Protein AF-A0A2U0S1Q1-F1 (afdb_monomer_lite)

Structure (mmCIF, N/CA/C/O backbone):
data_AF-A0A2U0S1Q1-F1
#
_entry.id   AF-A0A2U0S1Q1-F1
#
loop_
_atom_site.group_PDB
_atom_site.id
_atom_site.type_symbol
_atom_site.label_atom_id
_atom_site.label_alt_id
_atom_site.label_comp_id
_atom_site.label_asym_id
_atom_site.label_entity_id
_atom_site.label_seq_id
_atom_site.pdbx_PDB_ins_code
_atom_site.Cartn_x
_atom_site.Cartn_y
_atom_site.Cartn_z
_atom_site.occupancy
_atom_site.B_iso_or_equiv
_atom_site.auth_seq_id
_atom_site.auth_comp_id
_atom_site.auth_asym_id
_atom_site.auth_atom_id
_atom_site.pdbx_PDB_model_num
ATOM 1 N N . MET A 1 1 ? -16.783 12.353 2.857 1.00 55.25 1 MET A N 1
ATOM 2 C CA . MET A 1 1 ? -15.951 12.880 1.741 1.00 55.25 1 MET A CA 1
ATOM 3 C C . MET A 1 1 ? -15.098 14.003 2.309 1.00 55.25 1 MET A C 1
ATOM 5 O O . MET A 1 1 ? -15.619 14.712 3.165 1.00 55.25 1 MET A O 1
ATOM 9 N N . VAL A 1 2 ? -13.823 14.130 1.930 1.00 56.56 2 VAL A N 1
ATOM 10 C CA . VAL A 1 2 ? -13.028 15.305 2.330 1.00 56.56 2 VAL A CA 1
ATOM 11 C C . VAL A 1 2 ? -13.500 16.508 1.516 1.00 56.56 2 VAL A C 1
ATOM 13 O O . VAL A 1 2 ? -13.529 16.441 0.291 1.00 56.56 2 VAL A O 1
ATOM 16 N N . ASP A 1 3 ? -13.897 17.584 2.193 1.00 60.97 3 ASP A N 1
ATOM 17 C CA . ASP A 1 3 ? -14.093 18.891 1.563 1.00 60.97 3 ASP A CA 1
ATOM 18 C C . ASP A 1 3 ? -12.855 19.749 1.830 1.00 60.97 3 ASP A C 1
ATOM 20 O O . ASP A 1 3 ? -12.586 20.135 2.971 1.00 60.97 3 ASP A O 1
ATOM 24 N N . TRP A 1 4 ? -12.091 20.020 0.775 1.00 57.75 4 TRP A N 1
ATOM 25 C CA . TRP A 1 4 ? -10.889 20.851 0.843 1.00 57.75 4 TRP A CA 1
ATOM 26 C C . TRP A 1 4 ? -11.191 22.351 0.849 1.00 57.75 4 TRP A C 1
ATOM 28 O O . TRP A 1 4 ? -10.290 23.152 1.099 1.00 57.75 4 TRP A O 1
ATOM 38 N N . GLY A 1 5 ? -12.438 22.753 0.580 1.00 63.62 5 GLY A N 1
ATOM 39 C CA . GLY A 1 5 ? -12.776 24.142 0.301 1.00 63.62 5 GLY A CA 1
ATOM 40 C C . GLY A 1 5 ? -12.089 24.666 -0.974 1.00 63.62 5 GLY A C 1
ATOM 41 O O . GLY A 1 5 ? -11.584 23.895 -1.793 1.00 63.62 5 GLY A O 1
ATOM 42 N N . PRO A 1 6 ? -12.081 25.990 -1.207 1.00 65.62 6 PRO A N 1
ATOM 43 C CA . PRO A 1 6 ? -11.282 26.579 -2.281 1.00 65.62 6 PRO A CA 1
ATOM 44 C C . PRO A 1 6 ? -9.779 26.338 -2.039 1.00 65.62 6 PRO A C 1
ATOM 46 O O . PRO A 1 6 ? -9.330 26.372 -0.902 1.00 65.62 6 PRO A O 1
ATOM 49 N N . ALA A 1 7 ? -8.984 26.153 -3.100 1.00 56.66 7 ALA A N 1
ATOM 50 C CA . ALA A 1 7 ? -7.541 25.888 -2.977 1.00 56.66 7 ALA A CA 1
ATOM 51 C C . ALA A 1 7 ? -6.723 27.110 -2.508 1.00 56.66 7 ALA A C 1
ATOM 53 O O . ALA A 1 7 ? -5.698 26.964 -1.847 1.00 56.66 7 ALA A O 1
ATOM 54 N N . GLN A 1 8 ? -7.175 28.328 -2.831 1.00 63.16 8 GLN A N 1
ATOM 55 C CA . GLN A 1 8 ? -6.421 29.562 -2.571 1.00 63.16 8 GLN A CA 1
ATOM 56 C C . GLN A 1 8 ? -6.067 29.777 -1.081 1.00 63.16 8 GLN A C 1
ATOM 58 O O . GLN A 1 8 ? -4.903 30.047 -0.795 1.00 63.16 8 GLN A O 1
ATOM 63 N N . PRO A 1 9 ? -6.991 29.599 -0.113 1.00 67.25 9 PRO A N 1
ATOM 64 C CA . PRO A 1 9 ? -6.674 29.737 1.309 1.00 67.25 9 PRO A CA 1
ATOM 65 C C . PRO A 1 9 ? -5.708 28.674 1.844 1.00 67.25 9 PRO A C 1
ATOM 67 O O . PRO A 1 9 ? -5.086 28.899 2.879 1.00 67.25 9 PRO A O 1
ATOM 70 N N . TYR A 1 10 ? -5.583 27.523 1.174 1.00 64.56 10 TYR A N 1
ATOM 71 C CA . TYR A 1 10 ? -4.727 26.432 1.634 1.00 64.56 10 TYR A CA 1
ATOM 72 C C . TYR A 1 10 ? -3.245 26.776 1.479 1.00 64.56 10 TYR A C 1
ATOM 74 O O . TYR A 1 10 ? -2.477 26.636 2.429 1.00 64.56 10 TYR A O 1
ATOM 82 N N . TYR A 1 11 ? -2.851 27.295 0.313 1.00 70.31 11 TYR A N 1
ATOM 83 C CA . TYR A 1 11 ? -1.470 27.715 0.070 1.00 70.31 11 TYR A CA 1
ATOM 84 C C . TYR A 1 11 ? -1.073 28.902 0.947 1.00 70.31 11 TYR A C 1
ATOM 86 O O . TYR A 1 11 ? -0.015 28.864 1.572 1.00 70.31 11 TYR A O 1
ATOM 94 N N . ASP A 1 12 ? -1.960 29.892 1.088 1.00 76.06 12 ASP A N 1
ATOM 95 C CA . ASP A 1 12 ? -1.730 31.036 1.975 1.00 76.06 12 ASP A CA 1
ATOM 96 C C . ASP A 1 12 ? -1.521 30.581 3.432 1.00 76.06 12 ASP A C 1
ATOM 98 O O . ASP A 1 12 ? -0.648 31.096 4.134 1.00 76.06 12 ASP A O 1
ATOM 102 N N . TRP A 1 13 ? -2.290 29.587 3.893 1.00 75.31 13 TRP A N 1
ATOM 103 C CA . TRP A 1 13 ? -2.139 29.004 5.226 1.00 75.31 13 TRP A CA 1
ATOM 104 C C . TRP A 1 13 ? -0.841 28.197 5.375 1.00 75.31 13 TRP A C 1
ATOM 106 O O . TRP A 1 13 ? -0.125 28.372 6.364 1.00 75.31 13 TRP A O 1
ATOM 116 N N . ILE A 1 14 ? -0.496 27.357 4.391 1.00 76.94 14 ILE A N 1
ATOM 117 C CA . ILE A 1 14 ? 0.766 26.603 4.380 1.00 76.94 14 ILE A CA 1
ATOM 118 C C . ILE A 1 14 ? 1.960 27.554 4.443 1.00 76.94 14 ILE A C 1
ATOM 120 O O . ILE A 1 14 ? 2.897 27.317 5.207 1.00 76.94 14 ILE A O 1
ATOM 124 N N . ASP A 1 15 ? 1.948 28.626 3.658 1.00 82.12 15 ASP A N 1
ATOM 125 C CA . ASP A 1 15 ? 3.063 29.565 3.601 1.00 82.12 15 ASP A CA 1
ATOM 126 C C . ASP A 1 15 ? 3.183 30.377 4.894 1.00 82.12 15 ASP A C 1
ATOM 128 O O . ASP A 1 15 ? 4.297 30.603 5.381 1.00 82.12 15 ASP A O 1
ATOM 132 N N . GLN A 1 16 ? 2.059 30.732 5.525 1.00 83.88 16 GLN A N 1
ATOM 133 C CA . GLN A 1 16 ? 2.057 31.298 6.878 1.00 83.88 16 GLN A CA 1
ATOM 134 C C . GLN A 1 16 ? 2.647 30.321 7.899 1.00 83.88 16 GLN A C 1
ATOM 136 O O . GLN A 1 16 ? 3.475 30.726 8.716 1.00 83.88 16 GLN A O 1
ATOM 141 N N . PHE A 1 17 ? 2.283 29.037 7.831 1.00 83.38 17 PHE A N 1
ATOM 142 C CA . PHE A 1 17 ? 2.843 28.011 8.707 1.00 83.38 17 PHE A CA 1
ATOM 143 C C . PHE A 1 17 ? 4.354 27.858 8.500 1.00 83.38 17 PHE A C 1
ATOM 145 O O . PHE A 1 17 ? 5.108 27.910 9.469 1.00 83.38 17 PHE A O 1
ATOM 152 N N . LYS A 1 18 ? 4.819 27.731 7.250 1.00 82.44 18 LYS A N 1
ATOM 153 C CA . LYS A 1 18 ? 6.252 27.658 6.906 1.00 82.44 18 LYS A CA 1
ATOM 154 C C . LYS A 1 18 ? 7.009 28.882 7.419 1.00 82.44 18 LYS A C 1
ATOM 156 O O . LYS A 1 18 ? 8.086 28.742 7.995 1.00 82.44 18 LYS A O 1
ATOM 161 N N . THR A 1 19 ? 6.430 30.071 7.256 1.00 88.75 19 THR A N 1
ATOM 162 C CA . THR A 1 19 ? 7.001 31.332 7.748 1.00 88.75 19 THR A CA 1
ATOM 163 C C . THR A 1 19 ? 7.122 31.328 9.271 1.00 88.75 19 THR A C 1
ATOM 165 O O . THR A 1 19 ? 8.187 31.632 9.806 1.00 88.75 19 THR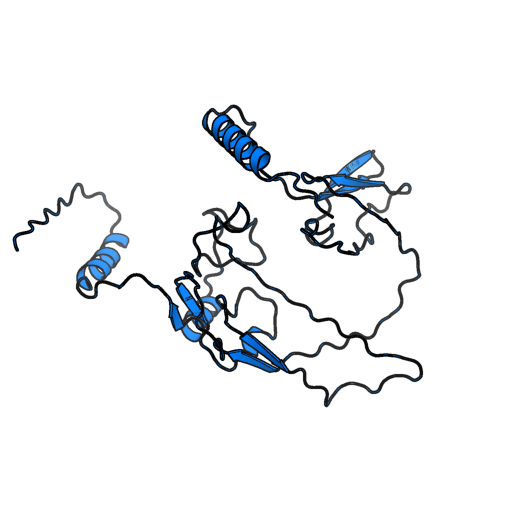 A O 1
ATOM 168 N N . ALA A 1 20 ? 6.063 30.937 9.981 1.00 86.56 20 ALA A N 1
ATOM 169 C CA . ALA A 1 20 ? 6.065 30.841 11.436 1.00 86.56 20 ALA A CA 1
ATOM 170 C C . ALA A 1 20 ? 7.064 29.784 11.940 1.00 86.56 20 ALA A C 1
ATOM 172 O O . ALA A 1 20 ? 7.781 30.024 12.913 1.00 86.56 20 ALA A O 1
ATOM 173 N N . ALA A 1 21 ? 7.160 28.640 11.257 1.00 83.44 21 ALA A N 1
ATOM 174 C CA . ALA A 1 21 ? 8.113 27.580 11.570 1.00 83.44 21 ALA A CA 1
ATOM 175 C C . ALA A 1 21 ? 9.562 28.061 11.401 1.00 83.44 21 ALA A C 1
ATOM 177 O O . ALA A 1 21 ? 10.376 27.876 12.304 1.00 83.44 21 ALA A O 1
ATOM 178 N N . ALA A 1 22 ? 9.869 28.765 10.305 1.00 85.88 22 ALA A N 1
ATOM 179 C CA . ALA A 1 22 ? 11.182 29.369 10.070 1.00 85.88 22 ALA A CA 1
ATOM 180 C C . ALA A 1 22 ? 11.554 30.432 11.123 1.00 85.88 22 ALA A C 1
ATOM 182 O O . ALA A 1 22 ? 12.732 30.666 11.385 1.00 85.88 22 ALA A O 1
ATOM 183 N N . GLN A 1 23 ? 10.556 31.059 11.750 1.00 92.12 23 GLN A N 1
ATOM 184 C CA . GLN A 1 23 ? 10.729 32.017 12.846 1.00 92.12 23 GLN A CA 1
ATOM 185 C C . GLN A 1 23 ? 10.790 31.355 14.235 1.00 92.12 23 GLN A C 1
ATOM 187 O O . GLN A 1 23 ? 10.923 32.059 15.235 1.00 92.12 23 GLN A O 1
ATOM 192 N N . GLY A 1 24 ? 10.676 30.025 14.327 1.00 88.31 24 GLY A N 1
ATOM 193 C CA . GLY A 1 24 ? 10.645 29.303 15.603 1.00 88.31 24 GLY A CA 1
ATOM 194 C C . GLY A 1 24 ? 9.373 29.548 16.424 1.00 88.31 24 GLY A C 1
ATOM 195 O O . GLY A 1 24 ? 9.368 29.314 17.630 1.00 88.31 24 GLY A O 1
ATOM 196 N N . LEU A 1 25 ? 8.301 30.034 15.791 1.00 88.88 25 LEU A N 1
ATOM 197 C CA . LEU A 1 25 ? 7.015 30.317 16.443 1.00 88.88 25 LEU A CA 1
ATOM 198 C C . LEU A 1 25 ? 6.117 29.080 16.552 1.00 88.88 25 LEU A C 1
ATOM 200 O O . LEU A 1 25 ? 5.081 29.118 17.212 1.00 88.88 25 LEU A O 1
ATOM 204 N N . VAL A 1 26 ? 6.504 27.990 15.894 1.00 83.62 26 VAL A N 1
ATOM 205 C CA . VAL A 1 26 ? 5.765 26.731 15.886 1.00 83.62 26 VAL A CA 1
ATOM 206 C C . VAL A 1 26 ? 6.362 25.795 16.945 1.00 83.62 26 VAL A C 1
ATOM 208 O O . VAL A 1 26 ? 7.575 25.567 16.923 1.00 83.62 26 VAL A O 1
ATOM 211 N N . PRO A 1 27 ? 5.554 25.245 17.875 1.00 84.19 27 PRO A N 1
ATOM 212 C CA . PRO A 1 27 ? 6.030 24.279 18.859 1.00 84.19 27 PRO A CA 1
ATOM 213 C C . PRO A 1 27 ? 6.735 23.091 18.205 1.00 84.19 27 PRO A C 1
ATOM 215 O O . PRO A 1 27 ? 6.329 22.614 17.141 1.00 84.19 27 PRO A O 1
ATOM 218 N N . ASN A 1 28 ? 7.770 22.582 18.870 1.00 76.19 28 ASN A N 1
ATOM 219 C CA . ASN A 1 28 ? 8.533 21.450 18.363 1.00 76.19 28 ASN A CA 1
ATOM 220 C C . ASN A 1 28 ? 7.631 20.212 18.189 1.00 76.19 28 ASN A C 1
ATOM 222 O O . ASN A 1 28 ? 6.846 19.890 19.081 1.00 76.19 28 ASN A O 1
ATOM 226 N N . GLY A 1 29 ? 7.737 19.542 17.040 1.00 72.38 29 GLY A N 1
ATOM 227 C CA . GLY A 1 29 ? 6.906 18.386 16.679 1.00 72.38 29 GLY A CA 1
ATOM 228 C C . GLY A 1 29 ? 5.544 18.713 16.052 1.00 72.38 29 GLY A C 1
ATOM 229 O O . GLY A 1 29 ? 4.793 17.790 15.747 1.00 72.38 29 GLY A O 1
ATOM 230 N N . THR A 1 30 ? 5.209 19.990 15.826 1.00 77.31 30 THR A N 1
ATOM 231 C CA . THR A 1 30 ? 3.979 20.349 15.098 1.00 77.31 30 THR A CA 1
ATOM 232 C C . THR A 1 30 ? 4.079 19.901 13.642 1.00 77.31 30 THR A C 1
ATOM 234 O O . THR A 1 30 ? 5.030 20.244 12.940 1.00 77.31 30 THR A O 1
ATOM 237 N N . GLN A 1 31 ? 3.073 19.167 13.176 1.00 71.94 31 GLN A N 1
ATOM 238 C CA . GLN A 1 31 ? 2.986 18.693 11.798 1.00 71.94 31 GLN A CA 1
ATOM 239 C C . GLN A 1 31 ? 2.072 19.617 10.991 1.00 71.94 31 GLN A C 1
ATOM 241 O O . GLN A 1 31 ? 1.019 20.025 11.477 1.00 71.94 31 GLN A O 1
ATOM 246 N N . LEU A 1 32 ? 2.471 19.937 9.756 1.00 70.31 32 LEU A N 1
ATOM 247 C CA . LEU A 1 32 ? 1.679 20.774 8.846 1.00 70.31 32 LEU A CA 1
ATOM 248 C C . LEU A 1 32 ? 0.347 20.102 8.469 1.00 70.31 32 LEU A C 1
ATOM 250 O O . LEU A 1 32 ? -0.650 20.778 8.251 1.00 70.31 32 LEU A O 1
ATOM 254 N N . ASN A 1 33 ? 0.337 18.773 8.399 1.00 72.00 33 ASN A N 1
ATOM 255 C CA . ASN A 1 33 ? -0.840 17.971 8.098 1.00 72.00 33 ASN A CA 1
ATOM 256 C C . ASN A 1 33 ? -0.753 16.656 8.890 1.00 72.00 33 ASN A C 1
ATOM 258 O O . ASN A 1 33 ? -0.239 15.666 8.365 1.00 72.00 33 ASN A O 1
ATOM 262 N N . PRO A 1 34 ? -1.121 16.657 10.187 1.00 77.81 34 PRO A N 1
ATOM 263 C CA . PRO A 1 34 ? -1.014 15.458 10.998 1.00 77.81 34 PRO A CA 1
ATOM 264 C C . PRO A 1 34 ? -1.961 14.376 10.464 1.00 77.81 34 PRO A C 1
ATOM 266 O O . PRO A 1 34 ? -3.126 14.676 10.182 1.00 77.81 34 PRO A O 1
ATOM 269 N N . PRO A 1 35 ? -1.501 13.118 10.343 1.00 77.25 35 PRO A N 1
ATOM 270 C CA . PRO A 1 35 ? -2.332 12.047 9.823 1.00 77.25 35 PRO A CA 1
ATOM 271 C C . PRO A 1 35 ? -3.531 11.823 10.743 1.00 77.25 35 PRO A C 1
ATOM 273 O O . PRO A 1 35 ? -3.416 11.893 11.971 1.00 77.25 35 PRO A O 1
ATOM 276 N N . ALA A 1 36 ? -4.682 11.519 10.143 1.00 85.06 36 ALA A N 1
ATOM 277 C CA . ALA A 1 36 ? -5.868 11.127 10.888 1.00 85.06 36 ALA A CA 1
ATOM 278 C C . ALA A 1 36 ? -5.577 9.917 11.779 1.00 85.06 36 ALA A C 1
ATOM 280 O O . ALA A 1 36 ? -4.744 9.060 11.458 1.00 85.06 36 ALA A O 1
ATOM 281 N N . TYR A 1 37 ? -6.284 9.844 12.902 1.00 90.25 37 TYR A N 1
ATOM 282 C CA . TYR A 1 37 ? -6.053 8.776 13.839 1.00 90.25 37 TYR A CA 1
ATOM 283 C C . TYR A 1 37 ? -7.209 8.351 14.719 1.00 90.25 37 TYR A C 1
ATOM 285 O O . TYR A 1 37 ? -8.118 9.123 15.012 1.00 90.25 37 TYR A O 1
ATOM 293 N N . MET A 1 38 ? -7.104 7.107 15.189 1.00 95.19 38 MET A N 1
ATOM 294 C CA . MET A 1 38 ? -8.038 6.490 16.111 1.00 95.19 38 MET A CA 1
ATOM 295 C C . MET A 1 38 ? -7.402 6.213 17.476 1.00 95.19 38 MET A C 1
ATOM 297 O O . MET A 1 38 ? -6.234 5.826 17.591 1.00 95.19 38 MET A O 1
ATOM 301 N N . GLU A 1 39 ? -8.211 6.379 18.513 1.00 97.50 39 GLU A N 1
ATOM 302 C CA . GLU A 1 39 ? -7.908 6.002 19.889 1.00 97.50 39 GLU A CA 1
ATOM 303 C C . GLU A 1 39 ? -9.085 5.251 20.506 1.00 97.50 39 GLU A C 1
ATOM 305 O O . GLU A 1 39 ? -10.244 5.482 20.147 1.00 97.50 39 GLU A O 1
ATOM 310 N N . VAL A 1 40 ? -8.779 4.399 21.479 1.00 97.69 40 VAL A N 1
ATOM 311 C CA . VAL A 1 40 ? -9.756 3.736 22.349 1.00 97.69 40 VAL A CA 1
ATOM 312 C C . VAL A 1 40 ? -9.566 4.201 23.788 1.00 97.69 40 VAL A C 1
ATOM 314 O O . VAL A 1 40 ? -8.462 4.583 24.170 1.00 97.69 40 VAL A O 1
ATOM 317 N N . MET A 1 41 ? -10.629 4.205 24.588 1.00 98.00 41 MET A N 1
ATOM 318 C CA . MET A 1 41 ? -10.536 4.563 26.008 1.00 98.00 41 MET A CA 1
ATOM 319 C C . MET A 1 41 ? -10.320 3.319 26.879 1.00 98.00 41 MET A C 1
ATOM 321 O O . MET A 1 41 ? -11.016 2.321 26.693 1.00 98.00 41 MET A O 1
ATOM 325 N N . ASP A 1 42 ? -9.383 3.389 27.827 1.00 96.69 42 ASP A N 1
ATOM 326 C CA . ASP A 1 42 ? -9.204 2.372 28.872 1.00 96.69 42 ASP A CA 1
ATOM 327 C C . ASP A 1 42 ? -10.192 2.545 30.043 1.00 96.69 42 ASP A C 1
ATOM 329 O O . ASP A 1 42 ? -10.942 3.522 30.120 1.00 96.69 42 ASP A O 1
ATOM 333 N N . ALA A 1 43 ? -10.200 1.599 30.988 1.00 96.38 43 ALA A N 1
ATOM 334 C CA . ALA A 1 43 ? -11.105 1.636 32.138 1.00 96.38 43 ALA A CA 1
ATOM 335 C C . ALA A 1 43 ? -10.811 2.785 33.128 1.00 96.38 43 ALA A C 1
ATOM 337 O O . ALA A 1 43 ? -11.651 3.106 33.970 1.00 96.38 43 ALA A O 1
ATOM 338 N N . GLN A 1 44 ? -9.638 3.420 33.038 1.00 96.12 44 GLN A N 1
ATOM 339 C CA . GLN A 1 44 ? -9.245 4.572 33.854 1.00 96.12 44 GLN A CA 1
ATOM 340 C C . GLN A 1 44 ? -9.566 5.913 33.170 1.00 96.12 44 GLN A C 1
ATOM 342 O O . GLN A 1 44 ? -9.387 6.970 33.778 1.00 96.12 44 GLN A O 1
ATOM 347 N N . GLY A 1 45 ? -10.083 5.883 31.939 1.00 96.00 45 GLY A N 1
ATOM 348 C CA . GLY A 1 45 ? -10.447 7.062 31.163 1.00 96.00 45 GLY A CA 1
ATOM 349 C C . GLY A 1 45 ? -9.304 7.656 30.337 1.00 96.00 45 GLY A C 1
ATOM 350 O O . GLY A 1 45 ? -9.469 8.751 29.790 1.00 96.00 45 GLY A O 1
ATOM 351 N N . ASN A 1 46 ? -8.160 6.975 30.225 1.00 97.25 46 ASN A N 1
ATOM 352 C CA . ASN A 1 46 ? -7.076 7.410 29.350 1.00 97.25 46 ASN A CA 1
ATOM 353 C C . ASN A 1 46 ? -7.347 6.972 27.911 1.00 97.25 46 ASN A C 1
ATOM 355 O O . ASN A 1 46 ? -7.923 5.916 27.648 1.00 97.25 46 ASN A O 1
ATOM 359 N N . TRP A 1 47 ? -6.896 7.789 26.964 1.00 98.06 47 TRP A N 1
ATOM 360 C CA . TRP A 1 47 ? -6.970 7.472 25.544 1.00 98.06 47 TRP A CA 1
ATOM 361 C C . TRP A 1 47 ? -5.700 6.755 25.099 1.00 98.06 47 TRP A C 1
ATOM 363 O O . TRP A 1 47 ? -4.596 7.272 25.265 1.00 98.06 47 TRP A O 1
ATOM 373 N N . ILE A 1 48 ? -5.873 5.569 24.524 1.00 97.06 48 ILE A N 1
ATOM 374 C CA . ILE A 1 48 ? -4.806 4.727 23.997 1.00 97.06 48 ILE A CA 1
ATOM 375 C C . ILE A 1 48 ? -4.820 4.825 22.478 1.00 97.06 48 ILE A C 1
ATOM 377 O O . ILE A 1 48 ? -5.844 4.605 21.826 1.00 97.06 48 ILE A O 1
ATOM 381 N N . ARG A 1 49 ? -3.656 5.138 21.911 1.00 95.50 49 ARG A N 1
ATOM 382 C CA . ARG A 1 49 ? -3.447 5.213 20.467 1.00 95.50 49 ARG A CA 1
ATOM 383 C C . ARG A 1 49 ? -3.611 3.835 19.834 1.00 95.50 49 ARG A C 1
ATOM 385 O O . ARG A 1 49 ? -2.930 2.894 20.230 1.00 95.50 49 ARG A O 1
ATOM 392 N N . VAL A 1 50 ? -4.474 3.731 18.826 1.00 96.06 50 VAL A N 1
ATOM 393 C CA . VAL A 1 50 ? -4.590 2.499 18.039 1.00 96.06 50 VAL A CA 1
ATOM 394 C C . VAL A 1 50 ? -3.411 2.416 17.060 1.00 96.06 50 VAL A C 1
ATOM 396 O O . VAL A 1 50 ? -3.097 3.437 16.433 1.00 96.06 50 VAL A O 1
ATOM 399 N N . PRO A 1 51 ? -2.756 1.244 16.920 1.00 90.50 51 PRO A N 1
ATOM 400 C CA . PRO A 1 51 ? -1.691 1.029 15.940 1.00 90.50 51 PRO A CA 1
ATOM 401 C C . PRO A 1 51 ? -2.114 1.391 14.511 1.00 90.50 51 PRO A C 1
ATOM 403 O O . PRO A 1 51 ? -3.281 1.243 14.143 1.00 90.50 51 PRO A O 1
ATOM 406 N N . GLN A 1 52 ? -1.169 1.879 13.701 1.00 84.38 52 GLN A N 1
ATOM 407 C CA . GLN A 1 52 ? -1.456 2.405 12.361 1.00 84.38 52 GLN A CA 1
ATOM 408 C C . GLN A 1 52 ? -2.079 1.363 11.421 1.00 84.38 52 GLN A C 1
ATOM 410 O O . GLN A 1 52 ? -2.982 1.691 10.656 1.00 84.38 52 GLN A O 1
ATOM 415 N N . ASP A 1 53 ? -1.646 0.113 11.528 1.00 84.12 53 ASP A N 1
ATOM 416 C CA . ASP A 1 53 ? -2.132 -1.058 10.791 1.00 84.12 53 ASP A CA 1
ATOM 417 C C . ASP A 1 53 ? -3.505 -1.568 11.275 1.00 84.12 53 ASP A C 1
ATOM 419 O O . ASP A 1 53 ? -4.105 -2.452 10.665 1.00 84.12 53 ASP A O 1
ATOM 423 N N . ARG A 1 54 ? -4.023 -1.011 12.375 1.00 91.62 54 ARG A N 1
ATOM 424 C CA . ARG A 1 54 ? -5.257 -1.443 13.048 1.00 91.62 54 ARG A CA 1
ATOM 425 C C . ARG A 1 54 ? -6.331 -0.357 13.136 1.00 91.62 54 ARG A C 1
ATOM 427 O O . ARG A 1 54 ? -7.373 -0.593 13.747 1.00 91.62 54 ARG A O 1
ATOM 434 N N . GLN A 1 55 ? -6.092 0.824 12.567 1.00 91.25 55 GLN A N 1
ATOM 435 C CA . GLN A 1 55 ? -6.992 1.980 12.652 1.00 91.25 55 GLN A CA 1
ATOM 436 C C . GLN A 1 55 ? -7.657 2.332 11.311 1.00 91.25 55 GLN A C 1
ATOM 438 O O . GLN A 1 55 ? -7.502 1.641 10.307 1.00 91.25 55 GLN A O 1
ATOM 443 N N . MET A 1 56 ? -8.436 3.418 11.309 1.00 87.88 56 MET A N 1
ATOM 444 C CA . MET A 1 56 ? -9.049 3.966 10.098 1.00 87.88 56 MET A CA 1
ATOM 445 C C . MET A 1 56 ? -7.998 4.416 9.065 1.00 87.88 56 MET A C 1
ATOM 447 O O . MET A 1 56 ? -6.928 4.895 9.454 1.00 87.88 56 MET A O 1
ATOM 451 N N . PRO A 1 57 ? -8.307 4.317 7.760 1.00 84.06 57 PRO A N 1
ATOM 452 C CA . PRO A 1 57 ? -7.424 4.806 6.711 1.00 84.06 57 PRO A CA 1
ATOM 453 C C . PRO A 1 57 ? -7.408 6.340 6.665 1.00 84.06 57 PRO A C 1
ATOM 455 O O . PRO A 1 57 ? -8.245 7.016 7.274 1.00 84.06 57 PRO A O 1
ATOM 458 N N . ILE A 1 58 ? -6.490 6.890 5.866 1.00 79.38 58 ILE A N 1
ATOM 459 C CA . ILE A 1 58 ? -6.563 8.295 5.459 1.00 79.38 58 ILE A CA 1
ATOM 460 C C . ILE A 1 58 ? -7.908 8.512 4.740 1.00 79.38 58 ILE A C 1
ATOM 462 O O . ILE A 1 58 ? -8.258 7.725 3.853 1.00 79.38 58 ILE A O 1
ATOM 466 N N . PRO A 1 59 ? -8.691 9.536 5.121 1.00 78.62 59 PRO A N 1
ATOM 467 C CA . PRO A 1 59 ? -9.960 9.835 4.473 1.00 78.62 59 PRO A CA 1
ATOM 468 C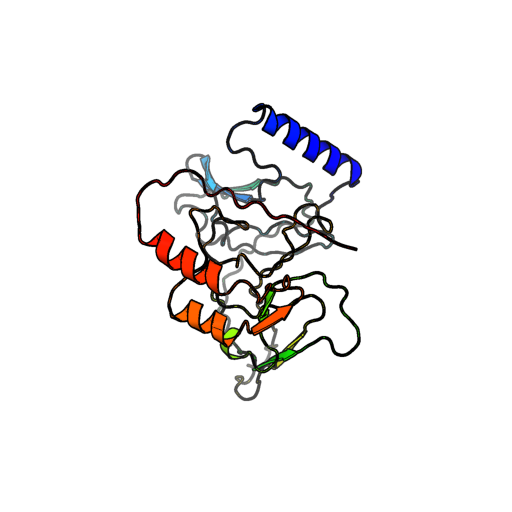 C . PRO A 1 59 ? -9.810 10.025 2.959 1.00 78.62 59 PRO A C 1
ATOM 470 O O . PRO A 1 59 ? -8.894 10.693 2.492 1.00 78.62 59 PRO A O 1
ATOM 473 N N . GLY A 1 60 ? -10.731 9.436 2.194 1.00 71.12 60 GLY A N 1
ATOM 474 C CA . GLY A 1 60 ? -10.699 9.500 0.735 1.00 71.12 60 GLY A CA 1
ATOM 475 C C . GLY A 1 60 ? -10.968 10.905 0.195 1.00 71.12 60 GLY A C 1
ATOM 476 O O . GLY A 1 60 ? -11.941 11.558 0.591 1.00 71.12 60 GLY A O 1
ATOM 477 N N . ASP A 1 61 ? -10.133 11.313 -0.757 1.00 67.31 61 ASP A N 1
ATOM 478 C CA . ASP A 1 61 ? -10.306 12.521 -1.551 1.00 67.31 61 ASP A CA 1
ATOM 479 C C . ASP A 1 61 ? -11.314 12.263 -2.700 1.00 67.31 61 ASP A C 1
ATOM 481 O O . ASP A 1 61 ? -11.289 11.202 -3.331 1.00 67.31 61 ASP A O 1
ATOM 485 N N . TYR A 1 62 ? -12.248 13.182 -2.951 1.00 64.88 62 TYR A N 1
ATOM 486 C CA . TYR A 1 62 ? -13.289 13.166 -4.009 1.00 64.88 62 TYR A CA 1
ATOM 487 C C . TYR A 1 62 ? -14.415 12.123 -3.972 1.00 64.88 62 TYR A C 1
ATOM 489 O O . TYR A 1 62 ? -15.531 12.438 -4.385 1.00 64.88 62 TYR A O 1
ATOM 497 N N . VAL A 1 63 ? -14.177 10.887 -3.530 1.00 75.19 63 VAL A N 1
ATOM 498 C CA . VAL A 1 63 ? -15.183 9.808 -3.616 1.00 75.19 63 VAL A CA 1
ATOM 499 C C . VAL A 1 63 ? -15.518 9.280 -2.223 1.00 75.19 63 VAL A C 1
ATOM 501 O O . VAL A 1 63 ? -14.596 8.985 -1.461 1.00 75.19 63 VAL A O 1
ATOM 504 N N . PRO A 1 64 ? -16.808 9.107 -1.860 1.00 81.00 64 PRO A N 1
ATOM 505 C CA . PRO A 1 64 ? -17.167 8.433 -0.619 1.00 81.00 64 PRO A CA 1
ATOM 506 C C . PRO A 1 64 ? -16.556 7.028 -0.594 1.00 81.00 64 PRO A C 1
ATOM 508 O O . PRO A 1 64 ? -16.729 6.245 -1.530 1.00 81.00 64 PRO A O 1
ATOM 511 N N . ARG A 1 65 ? -15.816 6.712 0.471 1.00 84.31 65 ARG A N 1
ATOM 512 C CA . ARG A 1 65 ? -15.219 5.392 0.681 1.00 84.31 65 ARG A CA 1
ATOM 513 C C . ARG A 1 65 ? -15.839 4.756 1.911 1.00 84.31 65 ARG A C 1
ATOM 515 O O . ARG A 1 65 ? -15.824 5.345 2.989 1.00 84.31 65 ARG A O 1
ATOM 522 N N . THR A 1 66 ? -16.348 3.543 1.745 1.00 87.69 66 THR A N 1
ATOM 523 C CA . THR A 1 66 ? -16.660 2.665 2.870 1.00 87.69 66 THR A CA 1
ATOM 524 C C . THR A 1 66 ? -15.375 1.978 3.305 1.00 87.69 66 THR A C 1
ATOM 526 O O . THR A 1 66 ? -14.620 1.486 2.469 1.00 87.69 66 THR A O 1
ATOM 529 N N . PHE A 1 67 ? -15.135 1.939 4.609 1.00 88.94 67 PHE A N 1
ATOM 530 C CA . PHE A 1 67 ? -14.044 1.183 5.204 1.00 88.94 67 PHE A CA 1
ATOM 531 C C . PHE A 1 67 ? -14.559 0.439 6.435 1.00 88.94 67 PHE A C 1
ATOM 533 O O . PHE A 1 67 ? -15.557 0.831 7.041 1.00 88.94 67 PHE A O 1
ATOM 540 N N . SER A 1 68 ? -13.868 -0.635 6.799 1.00 91.38 68 SER A N 1
ATOM 541 C CA . SER A 1 68 ? -14.136 -1.422 7.999 1.00 91.38 68 SER A CA 1
ATOM 542 C C . SER A 1 68 ? -12.883 -1.467 8.857 1.00 91.38 68 SER A C 1
ATOM 544 O O . SER A 1 68 ? -11.792 -1.695 8.337 1.00 91.38 68 SER A O 1
ATOM 546 N N . VAL A 1 69 ? -13.041 -1.294 10.166 1.00 92.81 69 VAL A N 1
ATOM 547 C CA . VAL A 1 69 ? -11.954 -1.444 11.137 1.00 92.81 69 VAL A CA 1
ATOM 548 C C . VAL A 1 69 ? -12.327 -2.563 12.095 1.00 92.81 69 VAL A C 1
ATOM 550 O O . VAL A 1 69 ? -13.397 -2.529 12.702 1.00 92.81 69 VAL A O 1
ATOM 553 N N . SER A 1 70 ? -11.454 -3.561 12.233 1.00 92.75 70 SER A N 1
ATOM 554 C CA . SER A 1 70 ? -11.658 -4.629 13.212 1.00 92.75 70 SER A CA 1
ATOM 555 C C . SER A 1 70 ? -11.362 -4.111 14.617 1.00 92.75 70 SER A C 1
ATOM 557 O O . SER A 1 70 ? -10.203 -3.881 14.976 1.00 92.75 70 SER A O 1
ATOM 559 N N . LEU A 1 71 ? -12.423 -3.955 15.414 1.00 92.81 71 LEU A N 1
ATOM 560 C CA . LEU A 1 71 ? -12.343 -3.524 16.813 1.00 92.81 71 LEU A CA 1
ATOM 561 C C . LEU A 1 71 ? -11.911 -4.646 17.771 1.00 92.81 71 LEU A C 1
ATOM 563 O O . LEU A 1 71 ? -11.616 -4.384 18.938 1.00 92.81 71 LEU A O 1
ATOM 567 N N . ASN A 1 72 ? -11.845 -5.890 17.286 1.00 91.69 72 ASN A N 1
ATOM 568 C CA . ASN A 1 72 ? -11.477 -7.052 18.088 1.00 91.69 72 ASN A CA 1
ATOM 569 C C . ASN A 1 72 ? -10.066 -6.895 18.666 1.00 91.69 72 ASN A C 1
ATOM 571 O O . ASN A 1 72 ? -9.096 -6.677 17.935 1.00 91.69 72 ASN A O 1
ATOM 575 N N . GLY A 1 73 ? -9.953 -7.013 19.989 1.00 93.25 73 GLY A N 1
ATOM 576 C CA . GLY A 1 73 ? -8.680 -6.894 20.704 1.00 93.25 73 GLY A CA 1
ATOM 577 C C . GLY A 1 73 ? -8.071 -5.488 20.712 1.00 93.25 73 GLY A C 1
ATOM 578 O O . GLY A 1 73 ? -6.900 -5.361 21.050 1.00 93.25 73 GLY A O 1
ATOM 579 N N . LEU A 1 74 ? -8.814 -4.440 20.324 1.00 95.44 74 LEU A N 1
ATOM 580 C CA . LEU A 1 74 ? -8.328 -3.059 20.458 1.00 95.44 74 LEU A CA 1
ATOM 581 C C . LEU A 1 74 ? -8.488 -2.517 21.878 1.00 95.44 74 LEU A C 1
ATOM 583 O O . LEU A 1 74 ? -7.669 -1.721 22.322 1.00 95.44 74 LEU A O 1
ATOM 587 N N . PHE A 1 75 ? -9.544 -2.929 22.577 1.00 96.25 75 PHE A N 1
ATOM 588 C CA . PHE A 1 75 ? -9.834 -2.474 23.932 1.00 96.25 75 PHE A CA 1
ATOM 589 C C . PHE A 1 75 ? -9.160 -3.378 24.973 1.00 96.25 75 PHE A C 1
ATOM 591 O O . PHE A 1 75 ? -9.159 -4.598 24.785 1.00 96.25 75 PHE A O 1
ATOM 598 N N . PRO A 1 76 ? -8.638 -2.814 26.078 1.00 95.69 76 PRO A N 1
ATOM 599 C CA . PRO A 1 76 ? -8.228 -3.597 27.241 1.00 95.69 76 PRO A CA 1
ATOM 600 C C . PRO A 1 76 ? -9.359 -4.494 27.774 1.00 95.69 76 PRO A C 1
ATOM 602 O O . PRO A 1 76 ? -10.536 -4.143 27.686 1.00 95.69 76 PRO A O 1
ATOM 605 N N . GLU A 1 77 ? -9.000 -5.651 28.339 1.00 94.88 77 GLU A N 1
ATOM 606 C CA . GLU A 1 77 ? -9.956 -6.689 28.768 1.00 94.88 77 GLU A CA 1
ATOM 607 C C . GLU A 1 77 ? -10.916 -6.236 29.884 1.00 94.88 77 GLU A C 1
ATOM 609 O O . GLU A 1 77 ? -11.993 -6.810 30.041 1.00 94.88 77 GLU A O 1
ATOM 614 N N . ASP A 1 78 ? -10.548 -5.211 30.656 1.00 94.94 78 ASP A N 1
ATOM 615 C CA . ASP A 1 78 ? -11.335 -4.659 31.762 1.00 94.94 78 ASP A CA 1
ATOM 616 C C . ASP A 1 78 ? -12.320 -3.550 31.335 1.00 94.94 78 ASP A C 1
ATOM 618 O O . ASP A 1 78 ? -13.095 -3.053 32.159 1.00 94.94 78 ASP A O 1
ATOM 622 N N . VAL A 1 79 ? -12.344 -3.177 30.049 1.00 96.00 79 VAL A N 1
ATOM 623 C CA . VAL A 1 79 ? -13.264 -2.167 29.508 1.00 96.00 79 VAL A CA 1
ATOM 624 C C . VAL A 1 79 ? -14.668 -2.742 29.320 1.00 96.00 79 VAL A C 1
ATOM 626 O O . VAL A 1 79 ? -14.878 -3.715 28.599 1.00 96.00 79 VAL A O 1
ATOM 629 N N . THR A 1 80 ? -15.657 -2.077 29.922 1.00 93.56 80 THR A N 1
ATOM 630 C CA . THR A 1 80 ? -17.091 -2.411 29.788 1.00 93.56 80 THR A CA 1
ATOM 631 C C . THR A 1 80 ? -17.906 -1.336 29.062 1.00 93.56 80 THR A C 1
ATOM 633 O O . THR A 1 80 ? -19.007 -1.613 28.589 1.00 93.56 80 THR A O 1
ATOM 636 N N . GLU A 1 81 ? -17.364 -0.121 28.930 1.00 94.25 81 GLU A N 1
ATOM 637 C CA . GLU A 1 81 ? -17.935 0.973 28.141 1.00 94.25 81 GLU A CA 1
ATOM 638 C C . GLU A 1 81 ? -16.976 1.325 26.995 1.00 94.25 81 GLU A C 1
ATOM 640 O O . GLU A 1 81 ? -15.930 1.937 27.202 1.00 94.25 81 GLU A O 1
ATOM 645 N N . TYR A 1 82 ? -17.333 0.938 25.772 1.00 94.69 82 TYR A N 1
ATOM 646 C CA . TYR A 1 82 ? -16.478 1.124 24.601 1.00 94.69 82 TYR A CA 1
ATOM 647 C C . TYR A 1 82 ? -16.593 2.545 24.044 1.00 94.69 82 TYR A C 1
ATOM 649 O O . TYR A 1 82 ? -17.659 2.963 23.587 1.00 94.69 82 TYR A O 1
ATOM 657 N N . LYS A 1 83 ? -15.478 3.283 24.039 1.00 96.50 83 LYS A N 1
ATOM 658 C CA . LYS A 1 83 ? -15.377 4.617 23.429 1.00 96.50 83 LYS A CA 1
ATOM 659 C C . LYS A 1 83 ? -14.250 4.659 22.416 1.00 96.50 83 LYS A C 1
ATOM 661 O O . LYS A 1 83 ? -13.124 4.268 22.716 1.00 96.50 83 LYS A O 1
ATOM 666 N N . ILE A 1 84 ? -14.567 5.189 21.241 1.00 95.44 84 ILE A N 1
ATOM 667 C CA . ILE A 1 84 ? -13.610 5.464 20.173 1.00 95.44 84 ILE A CA 1
ATOM 668 C C . ILE A 1 84 ? -13.545 6.971 19.986 1.00 95.44 84 ILE A C 1
ATOM 670 O O . ILE A 1 84 ? -14.576 7.647 19.971 1.00 95.44 84 ILE A O 1
ATOM 674 N N . ARG A 1 85 ? -12.333 7.491 19.813 1.00 95.31 85 ARG A N 1
ATOM 675 C CA . ARG A 1 85 ? -12.104 8.859 19.360 1.00 95.31 85 ARG A CA 1
ATOM 676 C C . ARG A 1 85 ? -11.424 8.822 18.006 1.00 95.31 85 ARG A C 1
ATOM 678 O O . ARG A 1 85 ? -10.405 8.161 17.837 1.00 95.31 85 ARG A O 1
ATOM 685 N N . ILE A 1 86 ? -12.008 9.546 17.059 1.00 91.81 86 ILE A N 1
ATOM 686 C CA . ILE A 1 86 ? -11.426 9.807 15.748 1.00 91.81 86 ILE A CA 1
ATOM 687 C C . ILE A 1 86 ? -10.957 11.256 15.758 1.00 91.81 86 ILE A C 1
ATOM 689 O O . ILE A 1 86 ? -11.763 12.168 15.945 1.00 91.81 86 ILE A O 1
ATOM 693 N N . THR A 1 87 ? -9.659 11.455 15.570 1.00 89.44 87 THR A N 1
ATOM 694 C CA . THR A 1 87 ? -9.057 12.777 15.417 1.00 89.44 87 THR A CA 1
ATOM 695 C C . THR A 1 87 ? -8.632 12.941 13.974 1.00 89.44 87 THR A C 1
ATOM 697 O O . THR A 1 87 ? -7.992 12.061 13.400 1.00 89.44 87 THR A O 1
ATOM 700 N N . ASN A 1 88 ? -8.993 14.068 13.377 1.00 84.75 88 ASN A N 1
ATOM 701 C CA . ASN A 1 88 ? -8.674 14.336 11.992 1.00 84.75 88 ASN A CA 1
ATOM 702 C C . ASN A 1 88 ? -8.339 15.811 11.778 1.00 84.75 88 ASN A C 1
ATOM 704 O O . ASN A 1 88 ? -8.950 16.682 12.395 1.00 84.75 88 ASN A O 1
ATOM 708 N N . PHE A 1 89 ? -7.384 16.063 10.887 1.00 78.81 89 PHE A N 1
ATOM 709 C CA . PHE A 1 89 ? -7.048 17.397 10.409 1.00 78.81 89 PHE A CA 1
ATOM 710 C C . PHE A 1 89 ? -8.038 17.885 9.342 1.00 78.81 89 PHE A C 1
ATOM 712 O O . PHE A 1 89 ? -8.411 19.056 9.327 1.00 78.81 89 PHE A O 1
ATOM 719 N N . TRP A 1 90 ? -8.496 16.984 8.467 1.00 76.69 90 TRP A N 1
ATOM 720 C CA . TRP A 1 90 ? -9.385 17.333 7.359 1.00 76.69 90 TRP A CA 1
ATOM 721 C C . TRP A 1 90 ? -10.850 17.462 7.785 1.00 76.69 90 TRP A C 1
ATOM 723 O O . TRP A 1 90 ? -11.324 16.770 8.690 1.00 76.69 90 TRP A O 1
ATOM 733 N N . ASN A 1 91 ? -11.605 18.291 7.060 1.00 76.19 91 ASN A N 1
ATOM 734 C CA . ASN A 1 91 ? -13.051 18.360 7.215 1.00 76.19 91 ASN A CA 1
ATOM 735 C C . ASN A 1 91 ? -13.696 17.115 6.588 1.00 76.19 91 ASN A C 1
ATOM 737 O O . ASN A 1 91 ? -13.849 17.0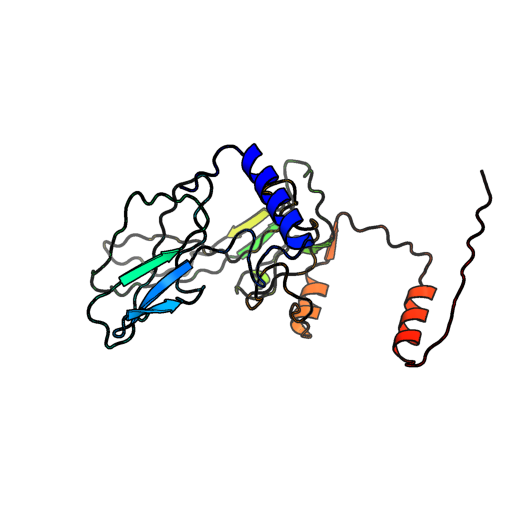21 5.369 1.00 76.19 91 ASN A O 1
ATOM 741 N N . VAL A 1 92 ? -14.023 16.132 7.429 1.00 80.56 92 VAL A N 1
ATOM 742 C CA . VAL A 1 92 ? -14.592 14.849 7.005 1.00 80.56 92 VAL A CA 1
ATOM 743 C C . VAL A 1 92 ? -15.996 14.693 7.547 1.00 80.56 92 VAL A C 1
ATOM 745 O O . VAL A 1 92 ? -16.236 14.775 8.750 1.00 80.56 92 VAL A O 1
ATOM 748 N N . THR A 1 93 ? -16.914 14.389 6.638 1.00 84.31 93 THR A N 1
ATOM 749 C CA . THR A 1 93 ? -18.265 13.946 6.964 1.00 84.31 93 THR A CA 1
ATOM 750 C C . THR A 1 93 ? -18.360 12.424 6.909 1.00 84.31 93 THR A C 1
ATOM 752 O O . THR A 1 93 ? -17.843 11.787 5.982 1.00 84.31 93 THR A O 1
ATOM 755 N N . PHE A 1 94 ? -19.042 11.855 7.903 1.00 86.19 94 PHE A N 1
ATOM 756 C CA . PHE A 1 94 ? -19.454 10.456 7.929 1.00 86.19 94 PHE A CA 1
ATOM 757 C C . PHE A 1 94 ? -20.960 10.392 7.697 1.00 86.19 94 PHE A C 1
ATOM 759 O O . PHE A 1 94 ? -21.726 10.928 8.496 1.00 86.19 94 PHE A O 1
ATOM 766 N N . ASP A 1 95 ? -21.377 9.730 6.621 1.00 88.44 95 ASP A N 1
ATOM 767 C CA . ASP A 1 95 ? -22.802 9.557 6.321 1.00 88.44 95 ASP A CA 1
ATOM 768 C C . ASP A 1 95 ? -23.444 8.504 7.239 1.00 88.44 95 ASP A C 1
ATOM 770 O O . ASP A 1 95 ? -24.596 8.631 7.649 1.00 88.44 95 ASP A O 1
ATOM 774 N N . TYR A 1 96 ? -22.686 7.456 7.578 1.00 91.44 96 TYR A N 1
ATOM 775 C CA . TYR A 1 96 ? -23.126 6.354 8.426 1.00 91.44 96 TYR A CA 1
ATOM 776 C C . TYR A 1 96 ? -21.938 5.720 9.158 1.00 91.44 96 TYR A C 1
ATOM 778 O O . TYR A 1 96 ? -20.869 5.536 8.577 1.00 91.44 96 TYR A O 1
ATOM 786 N N . ILE A 1 97 ? -22.150 5.347 10.422 1.00 91.56 97 ILE A N 1
ATOM 787 C CA . ILE A 1 97 ? -21.241 4.504 11.204 1.00 91.56 97 ILE A CA 1
ATOM 788 C C . ILE A 1 97 ? -22.054 3.304 11.691 1.00 91.56 97 ILE A C 1
ATOM 790 O O . ILE A 1 97 ? -23.039 3.468 12.412 1.00 91.56 97 ILE A O 1
ATOM 794 N N . GLY A 1 98 ? -21.646 2.106 11.278 1.00 93.50 98 GLY A N 1
ATOM 795 C CA . GLY A 1 98 ? -22.239 0.841 11.704 1.00 93.50 98 GLY A CA 1
ATOM 796 C C . GLY A 1 98 ? -21.279 0.055 12.587 1.00 93.50 98 GLY A C 1
ATOM 797 O O . GLY A 1 98 ? -20.065 0.146 12.420 1.00 93.50 98 GLY A O 1
ATOM 798 N N . ILE A 1 99 ? -21.830 -0.727 13.514 1.00 93.12 99 ILE A N 1
ATOM 799 C CA . ILE A 1 99 ? -21.072 -1.673 14.335 1.00 93.12 99 ILE A CA 1
ATOM 800 C C . ILE A 1 99 ? -21.578 -3.067 13.994 1.00 93.12 99 ILE A C 1
ATOM 802 O O . ILE A 1 99 ? -22.761 -3.361 14.178 1.00 93.12 99 ILE A O 1
ATOM 806 N N . ASP A 1 100 ? -20.683 -3.910 13.488 1.00 93.00 100 ASP A N 1
ATOM 807 C CA . ASP A 1 100 ? -20.980 -5.317 13.270 1.00 93.00 100 ASP A CA 1
ATOM 808 C C . ASP A 1 100 ? -20.783 -6.090 14.579 1.00 93.00 100 ASP A C 1
ATOM 810 O O . ASP A 1 100 ? -19.682 -6.159 15.121 1.00 93.00 100 ASP A O 1
ATOM 814 N N . ILE A 1 101 ? -21.883 -6.632 15.097 1.00 91.44 101 ILE A N 1
ATOM 815 C CA . ILE A 1 101 ? -21.924 -7.507 16.277 1.00 91.44 101 ILE A CA 1
ATOM 816 C C . ILE A 1 101 ? -22.332 -8.935 15.900 1.00 91.44 101 ILE A C 1
ATOM 818 O O . ILE A 1 101 ? -22.688 -9.737 16.767 1.00 91.44 101 ILE A O 1
ATOM 822 N N . SER A 1 102 ? -22.378 -9.238 14.601 1.00 92.62 102 SER A N 1
ATOM 823 C CA . SER A 1 102 ? -22.714 -10.570 14.128 1.00 92.62 102 SER A CA 1
ATOM 824 C C . SER A 1 102 ? -21.647 -11.573 14.560 1.00 92.62 102 SER A C 1
ATOM 826 O O . SER A 1 102 ? -20.481 -11.247 14.787 1.00 92.62 102 SER A O 1
ATOM 828 N N . THR A 1 103 ? -22.058 -12.827 14.734 1.00 90.88 103 THR A N 1
ATOM 829 C CA . THR A 1 103 ? -21.111 -13.897 15.042 1.00 90.88 103 THR A CA 1
ATOM 830 C C . THR A 1 103 ? -20.187 -14.101 13.849 1.00 90.88 103 THR A C 1
ATOM 832 O O . THR A 1 103 ? -20.669 -14.331 12.737 1.00 90.88 103 THR A O 1
ATOM 835 N N . GLN A 1 104 ? -18.874 -14.060 14.099 1.00 87.00 104 GLN A N 1
ATOM 836 C CA . GLN A 1 104 ? -17.866 -14.350 13.087 1.00 87.00 104 GLN A CA 1
ATOM 837 C C . GLN A 1 104 ? -18.167 -15.703 12.442 1.00 87.00 104 GLN A C 1
ATOM 839 O O . GLN A 1 104 ? -18.335 -16.714 13.127 1.00 87.00 104 GLN A O 1
ATOM 844 N N . LYS A 1 105 ? -18.250 -15.707 11.114 1.00 86.50 105 LYS A N 1
ATOM 845 C CA . LYS A 1 105 ? -18.374 -16.932 10.331 1.00 86.50 105 LYS A CA 1
ATOM 846 C C . LYS A 1 105 ? -17.006 -17.331 9.814 1.00 86.50 105 LYS A C 1
ATOM 848 O O . LYS A 1 105 ? -16.211 -16.474 9.423 1.00 86.50 105 LYS A O 1
ATOM 853 N N . GLU A 1 106 ? -16.773 -18.634 9.790 1.00 84.88 106 GLU A N 1
ATOM 854 C CA . GLU A 1 106 ? -15.656 -19.199 9.051 1.00 84.88 106 GLU A CA 1
ATOM 855 C C . GLU A 1 106 ? -15.873 -18.943 7.562 1.00 84.88 106 GLU A C 1
ATOM 857 O O . GLU A 1 106 ? -16.971 -19.147 7.034 1.00 84.88 106 GLU A O 1
ATOM 862 N N . ILE A 1 107 ? -14.824 -18.470 6.898 1.00 83.50 107 ILE A N 1
ATOM 863 C CA . ILE A 1 107 ? -14.799 -18.290 5.452 1.00 83.50 107 ILE A CA 1
ATOM 864 C C . ILE A 1 107 ? -13.636 -19.090 4.884 1.00 83.50 107 ILE A C 1
ATOM 866 O O . ILE A 1 107 ? -12.539 -19.108 5.440 1.00 83.50 107 ILE A O 1
ATOM 870 N N . THR A 1 108 ? -13.864 -19.741 3.751 1.00 81.94 108 THR A N 1
ATOM 871 C CA . THR A 1 108 ? -12.779 -20.354 2.992 1.00 81.94 108 THR A CA 1
ATOM 872 C C . THR A 1 108 ? -12.163 -19.291 2.096 1.00 81.94 108 THR A C 1
ATOM 874 O O . THR A 1 108 ? -12.779 -18.850 1.128 1.00 81.94 108 THR A O 1
ATOM 877 N N . VAL A 1 109 ? -10.940 -18.877 2.420 1.00 86.00 109 VAL A N 1
ATOM 878 C CA . VAL A 1 109 ? -10.136 -18.008 1.556 1.00 86.00 109 VAL A CA 1
ATOM 879 C C . VAL A 1 109 ? -9.232 -18.890 0.706 1.00 86.00 109 VAL A C 1
ATOM 881 O O . VAL A 1 109 ? -8.531 -19.757 1.220 1.00 86.00 109 VAL A O 1
ATOM 884 N N . THR A 1 110 ? -9.271 -18.693 -0.608 1.00 85.75 110 THR A N 1
ATOM 885 C CA . THR A 1 110 ? -8.332 -19.311 -1.548 1.00 85.75 110 THR A CA 1
ATOM 886 C C . THR A 1 110 ? -7.549 -18.198 -2.216 1.00 85.75 110 THR A C 1
ATOM 888 O O . THR A 1 110 ? -8.126 -17.385 -2.937 1.00 85.75 110 THR A O 1
ATOM 891 N N . GLU A 1 111 ? -6.249 -18.157 -1.956 1.00 89.44 111 GLU A N 1
ATOM 892 C CA . GLU A 1 111 ? -5.346 -17.234 -2.628 1.00 89.44 111 GLU A CA 1
ATOM 893 C C . GLU A 1 111 ? -4.994 -17.764 -4.020 1.00 89.44 111 GLU A C 1
ATOM 895 O O . GLU A 1 111 ? -4.741 -18.957 -4.207 1.00 89.44 111 GLU A O 1
ATOM 900 N N . ILE A 1 112 ? -5.018 -16.871 -5.008 1.00 90.38 112 ILE A N 1
ATOM 901 C CA . ILE A 1 112 ? -4.653 -17.171 -6.390 1.00 90.38 112 ILE A CA 1
ATOM 902 C C . ILE A 1 112 ? -3.565 -16.181 -6.779 1.00 90.38 112 ILE A C 1
ATOM 904 O O . ILE A 1 112 ? -3.845 -14.995 -6.952 1.00 90.38 112 ILE A O 1
ATOM 908 N N . LEU A 1 113 ? -2.340 -16.674 -6.931 1.00 92.19 113 LEU A N 1
ATOM 909 C CA . LEU A 1 113 ? -1.228 -15.853 -7.394 1.00 92.19 113 LEU A CA 1
ATOM 910 C C . LEU A 1 113 ? -1.354 -15.599 -8.907 1.00 92.19 113 LEU A C 1
ATOM 912 O O . LEU A 1 113 ? -1.744 -16.511 -9.650 1.00 92.19 113 LEU A O 1
ATOM 916 N N . PRO A 1 114 ? -1.068 -14.375 -9.381 1.00 94.38 114 PRO A N 1
ATOM 917 C CA . PRO A 1 114 ? -1.134 -14.059 -10.799 1.00 94.38 114 PRO A CA 1
ATOM 918 C C . PRO A 1 114 ? 0.098 -14.569 -11.556 1.00 94.38 114 PRO A C 1
ATOM 920 O O . PRO A 1 114 ? 1.211 -14.531 -11.050 1.00 94.38 114 PRO A O 1
ATOM 923 N N . GLU A 1 115 ? -0.091 -14.940 -12.820 1.00 96.62 115 GLU A N 1
ATOM 924 C CA . GLU A 1 115 ? 0.936 -14.778 -13.854 1.00 96.62 115 GLU A CA 1
ATOM 925 C C . GLU A 1 115 ? 0.968 -13.286 -14.225 1.00 96.62 115 GLU A C 1
ATOM 927 O O . GLU A 1 115 ? -0.089 -12.713 -14.531 1.00 96.62 115 GLU A O 1
ATOM 932 N N . ALA A 1 116 ? 2.141 -12.649 -14.194 1.00 96.81 116 ALA A N 1
ATOM 933 C CA . ALA A 1 116 ? 2.261 -11.206 -14.380 1.00 96.81 116 ALA A CA 1
ATOM 934 C C . ALA A 1 116 ? 3.263 -10.808 -15.467 1.00 96.81 116 ALA A C 1
ATOM 936 O O . ALA A 1 116 ? 4.401 -11.269 -15.509 1.00 96.81 116 ALA A O 1
ATOM 937 N N . THR A 1 117 ? 2.850 -9.893 -16.342 1.00 98.19 117 THR A N 1
ATOM 938 C CA . THR A 1 117 ? 3.706 -9.322 -17.388 1.00 98.19 117 THR A CA 1
ATOM 939 C C . THR A 1 117 ? 3.678 -7.804 -17.314 1.00 98.19 117 THR A C 1
ATOM 941 O O . THR A 1 117 ? 2.614 -7.184 -17.373 1.00 98.19 117 THR A O 1
ATOM 944 N N . PHE A 1 118 ? 4.860 -7.207 -17.210 1.00 97.75 118 PHE A N 1
ATOM 945 C CA . PHE A 1 118 ? 5.057 -5.770 -17.222 1.00 97.75 118 PHE A CA 1
ATOM 946 C C . PHE A 1 118 ? 5.319 -5.280 -18.646 1.00 97.75 118 PHE A C 1
ATOM 948 O O . PHE A 1 118 ? 6.251 -5.733 -19.314 1.00 97.75 118 PHE A O 1
ATOM 955 N N . GLU A 1 119 ? 4.487 -4.359 -19.122 1.00 95.62 119 GLU A N 1
ATOM 956 C CA . GLU A 1 119 ? 4.417 -3.941 -20.521 1.00 95.62 119 GLU A CA 1
ATOM 957 C C . GLU A 1 119 ? 4.566 -2.417 -20.660 1.00 95.62 119 GLU A C 1
ATOM 959 O O . GLU A 1 119 ? 4.087 -1.666 -19.802 1.00 95.62 119 GLU A O 1
ATOM 964 N N . PRO A 1 120 ? 5.178 -1.933 -21.757 1.00 92.12 120 PRO A N 1
ATOM 965 C CA . PRO A 1 120 ? 5.172 -0.513 -22.078 1.00 92.12 120 PRO A CA 1
ATOM 966 C C . PRO A 1 120 ? 3.770 -0.041 -22.481 1.00 92.12 120 PRO A C 1
ATOM 968 O O . PRO A 1 120 ? 2.905 -0.828 -22.877 1.00 92.12 120 PRO A O 1
ATOM 971 N N . LEU A 1 121 ? 3.578 1.277 -22.478 1.00 84.31 121 LEU A N 1
ATOM 972 C CA . LEU A 1 121 ? 2.417 1.913 -23.094 1.00 84.31 121 LEU A CA 1
ATOM 973 C C . LEU A 1 121 ? 2.322 1.529 -24.583 1.00 84.31 121 LEU A C 1
ATOM 975 O O . LEU A 1 121 ? 3.251 1.760 -25.352 1.00 84.31 121 LEU A O 1
ATOM 979 N N . VAL A 1 122 ? 1.194 0.945 -25.001 1.00 75.62 122 VAL A N 1
ATOM 980 C CA . VAL A 1 122 ? 1.033 0.400 -26.368 1.00 75.62 122 VAL A CA 1
ATOM 981 C C . VAL A 1 122 ? 0.434 1.418 -27.355 1.00 75.62 122 VAL A C 1
ATOM 983 O O . VAL A 1 122 ? 0.623 1.282 -28.561 1.00 75.62 122 VAL A O 1
ATOM 986 N N . PHE A 1 123 ? -0.280 2.447 -26.877 1.00 65.44 123 PHE A N 1
ATOM 987 C CA . PHE A 1 123 ? -1.121 3.305 -27.735 1.00 65.44 123 PHE A CA 1
ATOM 988 C C . PHE A 1 123 ? -0.979 4.822 -27.522 1.00 65.44 123 PHE A C 1
ATOM 990 O O . PHE A 1 123 ? -1.900 5.565 -27.859 1.00 65.44 123 PHE A O 1
ATOM 997 N N . ALA A 1 124 ? 0.143 5.300 -26.983 1.00 69.69 124 ALA A N 1
ATOM 998 C CA . ALA A 1 124 ? 0.471 6.726 -26.903 1.00 69.69 124 ALA A CA 1
ATOM 999 C C . ALA A 1 124 ? 1.935 6.923 -26.482 1.00 69.69 124 ALA A C 1
ATOM 1001 O O . ALA A 1 124 ? 2.586 5.977 -26.040 1.00 69.69 124 ALA A O 1
ATOM 1002 N N . ASP A 1 125 ? 2.410 8.163 -26.572 1.00 70.19 125 ASP A N 1
ATOM 1003 C CA . ASP A 1 125 ? 3.612 8.603 -25.871 1.00 70.19 125 ASP A CA 1
ATOM 1004 C C . ASP A 1 125 ? 3.223 9.086 -24.470 1.00 70.19 125 ASP A C 1
ATOM 1006 O O . ASP A 1 125 ? 2.219 9.782 -24.289 1.00 70.19 125 ASP A O 1
ATOM 1010 N N . THR A 1 126 ? 4.015 8.717 -23.467 1.00 72.19 126 THR A N 1
ATOM 1011 C CA . THR A 1 126 ? 3.870 9.273 -22.120 1.00 72.19 126 THR A CA 1
ATOM 1012 C C . THR A 1 126 ? 4.585 10.617 -22.036 1.00 72.19 126 THR A C 1
ATOM 1014 O O . THR A 1 126 ? 5.698 10.770 -22.534 1.00 72.19 126 THR A O 1
ATOM 1017 N N . THR A 1 127 ? 3.969 11.601 -21.382 1.00 76.81 127 THR A N 1
ATOM 1018 C CA . THR A 1 127 ? 4.610 12.886 -21.056 1.00 76.81 127 THR A CA 1
ATOM 1019 C C . THR A 1 127 ? 5.323 12.841 -19.703 1.00 76.81 127 THR A C 1
ATOM 1021 O O . THR A 1 127 ? 5.586 13.887 -19.113 1.00 76.81 127 THR A O 1
ATOM 1024 N N . SER A 1 128 ? 5.581 11.639 -19.174 1.00 82.75 128 SER A N 1
ATOM 1025 C CA . SER A 1 128 ? 6.250 11.459 -17.891 1.00 82.75 128 SER A CA 1
ATOM 1026 C C . SER A 1 128 ? 7.638 12.101 -17.894 1.00 82.75 128 SER A C 1
ATOM 1028 O O . SER A 1 128 ? 8.480 11.808 -18.743 1.00 82.75 128 SER A O 1
ATOM 1030 N N . ASN A 1 129 ? 7.889 12.947 -16.899 1.00 85.94 129 ASN A N 1
ATOM 1031 C CA . ASN A 1 129 ? 9.210 13.473 -16.567 1.00 85.94 129 ASN A CA 1
ATOM 1032 C C . ASN A 1 129 ? 9.916 12.626 -15.493 1.00 85.94 129 ASN A C 1
ATOM 1034 O O . ASN A 1 129 ? 10.899 13.089 -14.916 1.00 85.94 129 ASN A O 1
ATOM 1038 N N . ALA A 1 130 ? 9.433 11.406 -15.219 1.00 89.06 130 ALA A N 1
ATOM 1039 C CA . ALA A 1 130 ? 10.048 10.540 -14.224 1.00 89.06 130 ALA A CA 1
ATOM 1040 C C . ALA A 1 130 ? 11.488 10.194 -14.623 1.00 89.06 130 ALA A C 1
ATOM 1042 O O . ALA A 1 130 ? 11.766 10.007 -15.811 1.00 89.06 130 ALA A O 1
ATOM 1043 N N . SER A 1 131 ? 12.406 10.089 -13.663 1.00 91.62 131 SER A N 1
ATOM 1044 C CA . SER A 1 131 ? 13.791 9.688 -13.948 1.00 91.62 131 SER A CA 1
ATOM 1045 C C . SER A 1 131 ? 14.318 8.612 -13.004 1.00 91.62 131 SER A C 1
ATOM 1047 O O . SER A 1 131 ? 13.855 8.468 -11.876 1.00 91.62 131 SER A O 1
ATOM 1049 N N . GLY A 1 132 ? 15.272 7.809 -13.468 1.00 92.94 132 GLY A N 1
ATOM 1050 C CA . GLY A 1 132 ? 15.844 6.726 -12.671 1.00 92.94 132 GLY A CA 1
ATOM 1051 C C . GLY A 1 132 ? 16.002 5.416 -13.430 1.00 92.94 132 GLY A C 1
ATOM 1052 O O . GLY A 1 132 ? 15.854 5.348 -14.653 1.00 92.94 132 GLY A O 1
ATOM 1053 N N . MET A 1 133 ? 16.304 4.371 -12.663 1.00 95.50 133 MET A N 1
ATOM 1054 C CA . MET A 1 133 ? 16.408 2.994 -13.133 1.00 95.50 133 MET A CA 1
ATOM 1055 C C . MET A 1 133 ? 15.114 2.250 -12.808 1.00 95.50 133 MET A C 1
ATOM 1057 O O . MET A 1 133 ? 14.883 1.854 -11.671 1.00 95.50 133 MET A O 1
ATOM 1061 N N . PHE A 1 134 ? 14.261 2.087 -13.812 1.00 96.25 134 PHE A N 1
ATOM 1062 C CA . PHE A 1 134 ? 12.982 1.395 -13.707 1.00 96.25 134 PHE A CA 1
ATOM 1063 C C . PHE A 1 134 ? 13.128 -0.101 -13.984 1.00 96.25 134 PHE A C 1
ATOM 1065 O O . PHE A 1 134 ? 14.118 -0.549 -14.578 1.00 96.25 134 PHE A O 1
ATOM 1072 N N . THR A 1 135 ? 12.103 -0.871 -13.625 1.00 98.12 135 THR A N 1
ATOM 1073 C CA . THR A 1 135 ? 12.063 -2.305 -13.907 1.00 98.12 135 THR A CA 1
ATOM 1074 C C . THR A 1 135 ? 11.984 -2.564 -15.416 1.00 98.12 135 THR A C 1
ATOM 1076 O O . THR A 1 135 ? 11.304 -1.846 -16.164 1.00 98.12 135 THR A O 1
ATOM 1079 N N . LYS A 1 136 ? 12.725 -3.575 -15.884 1.00 97.44 136 LYS A N 1
ATOM 1080 C CA . LYS A 1 136 ? 12.671 -4.076 -17.264 1.00 97.44 136 LYS A CA 1
ATOM 1081 C C . LYS A 1 136 ? 11.279 -4.634 -17.585 1.00 97.44 136 LYS A C 1
ATOM 1083 O O . LYS A 1 136 ? 10.636 -5.230 -16.729 1.00 97.44 136 LYS A O 1
ATOM 1088 N N . TYR A 1 137 ? 10.822 -4.465 -18.823 1.00 97.75 137 TYR A N 1
ATOM 1089 C CA . TYR A 1 137 ? 9.580 -5.092 -19.286 1.00 97.75 137 TYR A CA 1
ATOM 1090 C C . TYR A 1 137 ? 9.751 -6.605 -19.457 1.00 97.75 137 TYR A C 1
ATOM 1092 O O . TYR A 1 137 ? 10.851 -7.078 -19.754 1.00 97.75 137 TYR A O 1
ATOM 1100 N N . GLY A 1 138 ? 8.655 -7.350 -19.332 1.00 98.12 138 GLY A N 1
ATOM 1101 C CA . GLY A 1 138 ? 8.631 -8.804 -19.463 1.00 98.12 138 GLY A CA 1
ATOM 1102 C C . GLY A 1 138 ? 7.869 -9.488 -18.333 1.00 98.12 138 GLY A C 1
ATOM 1103 O O . GLY A 1 138 ? 7.050 -8.869 -17.660 1.00 98.12 138 GLY A O 1
ATOM 1104 N N . ASP A 1 139 ? 8.124 -10.782 -18.159 1.00 98.31 139 ASP A N 1
ATOM 1105 C CA . ASP A 1 139 ? 7.591 -11.556 -17.038 1.00 98.31 139 ASP A CA 1
ATOM 1106 C C . ASP A 1 139 ? 8.183 -11.032 -15.724 1.00 98.31 139 ASP A C 1
ATOM 1108 O O . ASP A 1 139 ? 9.402 -10.966 -15.578 1.00 98.31 139 ASP A O 1
ATOM 1112 N N . VAL A 1 140 ? 7.309 -10.627 -14.807 1.00 98.19 140 VAL A N 1
ATOM 1113 C CA . VAL A 1 140 ? 7.648 -10.111 -13.470 1.00 98.19 140 VAL A CA 1
ATOM 1114 C C . VAL A 1 140 ? 6.925 -10.904 -12.382 1.00 98.19 140 VAL A C 1
ATOM 1116 O O . VAL A 1 140 ? 6.775 -10.425 -11.263 1.00 98.19 140 VAL A O 1
ATOM 1119 N N . THR A 1 141 ? 6.440 -12.106 -12.709 1.00 97.44 141 THR A N 1
ATOM 1120 C CA . THR A 1 141 ? 5.632 -12.938 -11.808 1.00 97.44 141 THR A CA 1
ATOM 1121 C C . THR A 1 141 ? 6.307 -13.124 -10.453 1.00 97.44 141 THR A C 1
ATOM 1123 O O . THR A 1 141 ? 5.650 -12.967 -9.431 1.00 97.44 141 THR A O 1
ATOM 1126 N N . GLU A 1 142 ? 7.618 -13.375 -10.428 1.00 96.56 142 GLU A N 1
ATOM 1127 C CA . GLU A 1 142 ? 8.366 -13.578 -9.180 1.00 96.56 142 GLU A CA 1
ATOM 1128 C C . GLU A 1 142 ? 8.393 -12.361 -8.247 1.00 96.56 142 GLU A C 1
ATOM 1130 O O . GLU A 1 142 ? 8.507 -12.543 -7.044 1.00 96.56 142 GLU A O 1
ATOM 1135 N N . LEU A 1 143 ? 8.233 -11.140 -8.765 1.00 96.31 143 LEU A N 1
ATOM 1136 C CA . LEU A 1 143 ? 8.167 -9.927 -7.941 1.00 96.31 143 LEU A CA 1
ATOM 1137 C C . LEU A 1 143 ? 6.757 -9.665 -7.392 1.00 96.31 143 LEU A C 1
ATOM 1139 O O . LEU A 1 143 ? 6.551 -8.715 -6.648 1.00 96.31 143 LEU A O 1
ATOM 1143 N N . LEU A 1 144 ? 5.760 -10.448 -7.821 1.00 94.12 144 LEU A N 1
ATOM 1144 C CA . LEU A 1 144 ? 4.343 -10.244 -7.509 1.00 94.12 144 LEU A CA 1
ATOM 1145 C C . LEU A 1 144 ? 3.738 -11.381 -6.670 1.00 94.12 144 LEU A C 1
ATOM 1147 O O . LEU A 1 144 ? 2.536 -11.355 -6.399 1.00 94.12 144 LEU A O 1
ATOM 1151 N N . ILE A 1 145 ? 4.539 -12.377 -6.273 1.00 91.50 145 ILE A N 1
ATOM 1152 C CA . ILE A 1 145 ? 4.078 -13.485 -5.418 1.00 91.50 145 ILE A CA 1
ATOM 1153 C C . ILE A 1 145 ? 4.056 -13.124 -3.931 1.00 91.50 145 ILE A C 1
ATOM 1155 O O . ILE A 1 145 ? 3.300 -13.736 -3.183 1.00 91.50 145 ILE A O 1
ATOM 1159 N N . GLU A 1 146 ? 4.843 -12.134 -3.509 1.00 91.75 146 GLU A N 1
ATOM 1160 C CA . GLU A 1 146 ? 4.892 -11.649 -2.132 1.00 91.75 146 GLU A CA 1
ATOM 1161 C C . GLU A 1 146 ? 4.894 -10.117 -2.102 1.00 91.75 146 GLU A C 1
ATOM 1163 O O . GLU A 1 146 ? 5.379 -9.455 -3.014 1.00 91.75 146 GLU A O 1
ATOM 1168 N N . ALA A 1 147 ? 4.308 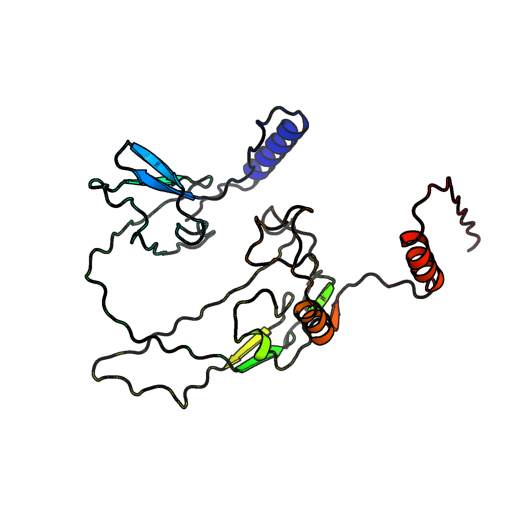-9.541 -1.050 1.00 91.06 147 ALA A N 1
ATOM 1169 C CA . ALA A 1 147 ? 4.312 -8.099 -0.819 1.00 91.06 147 ALA A CA 1
ATOM 1170 C C . ALA A 1 147 ? 5.516 -7.712 0.050 1.00 91.06 147 ALA A C 1
ATOM 1172 O O . ALA A 1 147 ? 5.344 -7.335 1.208 1.00 91.06 147 ALA A O 1
ATOM 1173 N N . ASP A 1 148 ? 6.729 -7.871 -0.461 1.00 93.50 148 ASP A N 1
ATOM 1174 C CA . ASP A 1 148 ? 7.970 -7.514 0.229 1.00 93.50 148 ASP A CA 1
ATOM 1175 C C . ASP A 1 148 ? 8.446 -6.094 -0.151 1.00 93.50 148 ASP A C 1
ATOM 1177 O O . ASP A 1 148 ? 7.662 -5.268 -0.629 1.00 93.50 148 ASP A O 1
ATOM 1181 N N . ASP A 1 149 ? 9.707 -5.770 0.148 1.00 95.50 149 ASP A N 1
ATOM 1182 C CA . ASP A 1 149 ? 10.308 -4.492 -0.236 1.00 95.50 149 ASP A CA 1
ATOM 1183 C C . ASP A 1 149 ? 10.912 -4.527 -1.655 1.00 95.50 149 ASP A C 1
ATOM 1185 O O . ASP A 1 149 ? 11.565 -3.563 -2.043 1.00 95.50 149 ASP A O 1
ATOM 1189 N N . MET A 1 150 ? 10.731 -5.589 -2.452 1.00 95.88 150 MET A N 1
ATOM 1190 C CA . MET A 1 150 ? 11.152 -5.669 -3.857 1.00 95.88 150 MET A CA 1
ATOM 1191 C C . MET A 1 150 ? 9.984 -5.303 -4.777 1.00 95.88 150 MET A C 1
ATOM 1193 O O . MET A 1 150 ? 8.851 -5.738 -4.607 1.00 95.88 150 MET A O 1
ATOM 1197 N N . TYR A 1 151 ? 10.237 -4.460 -5.776 1.00 95.94 151 TYR A N 1
ATOM 1198 C CA . TYR A 1 151 ? 9.172 -3.783 -6.510 1.00 95.94 151 TYR A CA 1
ATOM 1199 C C . TYR A 1 151 ? 9.267 -3.998 -8.013 1.00 95.94 151 TYR A C 1
ATOM 1201 O O . TYR A 1 151 ? 10.345 -4.002 -8.606 1.00 95.94 151 TYR A O 1
ATOM 1209 N N . VAL A 1 152 ? 8.105 -4.017 -8.663 1.00 97.62 152 VAL A N 1
ATOM 1210 C CA . VAL A 1 152 ? 8.027 -3.602 -10.064 1.00 97.62 152 VAL A CA 1
ATOM 1211 C C . VAL A 1 152 ? 7.866 -2.088 -10.108 1.00 97.62 152 VAL A C 1
ATOM 1213 O O . VAL A 1 152 ? 6.840 -1.538 -9.709 1.00 97.62 152 VAL A O 1
ATOM 1216 N N . ILE A 1 153 ? 8.894 -1.409 -10.605 1.00 96.81 153 ILE A N 1
ATOM 1217 C CA . ILE A 1 153 ? 8.975 0.045 -10.684 1.00 96.81 153 ILE A CA 1
ATOM 1218 C C . ILE A 1 153 ? 8.575 0.498 -12.086 1.00 96.81 153 ILE A C 1
ATOM 1220 O O . ILE A 1 153 ? 9.308 0.302 -13.063 1.00 96.81 153 ILE A O 1
ATOM 1224 N N . GLY A 1 154 ? 7.408 1.135 -12.168 1.00 94.00 154 GLY A N 1
ATOM 1225 C CA . GLY A 1 154 ? 6.866 1.721 -13.389 1.00 94.00 154 GLY A CA 1
ATOM 1226 C C . GLY A 1 154 ? 6.742 3.240 -13.340 1.00 94.00 154 GLY A C 1
ATOM 1227 O O . GLY A 1 154 ? 6.871 3.868 -12.293 1.00 94.00 154 GLY A O 1
ATOM 1228 N N . MET A 1 155 ? 6.477 3.819 -14.505 1.00 90.25 155 MET A N 1
ATOM 1229 C CA . MET A 1 155 ? 6.151 5.231 -14.706 1.00 90.25 155 MET A CA 1
ATOM 1230 C C . MET A 1 155 ? 4.787 5.369 -15.389 1.00 90.25 155 MET A C 1
ATOM 1232 O O . MET A 1 155 ? 4.182 4.378 -15.806 1.00 90.25 155 MET A O 1
ATOM 1236 N N . GLN A 1 156 ? 4.284 6.598 -15.530 1.00 87.31 156 GLN A N 1
ATOM 1237 C CA . GLN A 1 156 ? 3.002 6.827 -16.196 1.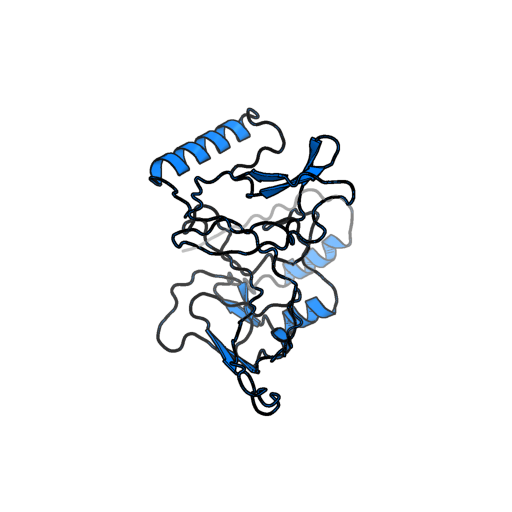00 87.31 156 GLN A CA 1
ATOM 1238 C C . GLN A 1 156 ? 2.984 6.199 -17.592 1.00 87.31 156 GLN A C 1
ATOM 1240 O O . GLN A 1 156 ? 3.867 6.454 -18.413 1.00 87.31 156 GLN A O 1
ATOM 1245 N N . GLY A 1 157 ? 1.935 5.426 -17.865 1.00 87.50 157 GLY A N 1
ATOM 1246 C CA . GLY A 1 157 ? 1.732 4.726 -19.131 1.00 87.50 157 GLY A CA 1
ATOM 1247 C C . GLY A 1 157 ? 2.168 3.263 -19.114 1.00 87.50 157 GLY A C 1
ATOM 1248 O O . GLY A 1 157 ? 1.652 2.490 -19.920 1.00 87.50 157 GLY A O 1
ATOM 1249 N N . ASP A 1 158 ? 3.047 2.861 -18.194 1.00 92.44 158 ASP A N 1
ATOM 1250 C CA . ASP A 1 158 ? 3.373 1.448 -18.030 1.00 92.44 158 ASP A CA 1
ATOM 1251 C C . ASP A 1 158 ? 2.140 0.654 -17.582 1.00 92.44 158 ASP A C 1
ATOM 1253 O O . ASP A 1 158 ? 1.250 1.159 -16.890 1.00 92.44 158 ASP A O 1
ATOM 1257 N N . LYS A 1 159 ? 2.090 -0.613 -17.987 1.00 92.62 159 LYS A N 1
ATOM 1258 C CA . LYS A 1 159 ? 0.953 -1.496 -17.756 1.00 92.62 159 LYS A CA 1
ATOM 1259 C C . LYS A 1 159 ? 1.410 -2.778 -17.074 1.00 92.62 159 LYS A C 1
ATOM 1261 O O . LYS A 1 159 ? 2.373 -3.409 -17.491 1.00 92.62 159 LYS A O 1
ATOM 1266 N N . MET A 1 160 ? 0.645 -3.203 -16.072 1.00 94.00 160 MET A N 1
ATOM 1267 C CA . MET A 1 160 ? 0.744 -4.538 -15.493 1.00 94.00 160 MET A CA 1
ATOM 1268 C C . MET A 1 160 ? -0.399 -5.410 -16.022 1.00 94.00 160 MET A C 1
ATOM 1270 O O . MET A 1 160 ? -1.571 -5.123 -15.773 1.00 94.00 160 MET A O 1
ATOM 1274 N N . ALA A 1 161 ? -0.075 -6.465 -16.767 1.00 95.25 161 ALA A N 1
ATOM 1275 C CA . ALA A 1 161 ? -1.031 -7.481 -17.187 1.00 95.25 161 ALA A CA 1
ATOM 1276 C C . ALA A 1 161 ? -1.010 -8.642 -16.186 1.00 95.25 161 ALA A C 1
ATOM 1278 O O . ALA A 1 161 ? 0.015 -9.298 -16.026 1.00 95.25 161 ALA A O 1
ATOM 1279 N N . LEU A 1 162 ? -2.145 -8.893 -15.528 1.00 95.31 162 LEU A N 1
ATOM 1280 C CA . LEU A 1 162 ? -2.306 -9.961 -14.539 1.00 95.31 162 LEU A CA 1
ATOM 1281 C C . LEU A 1 162 ? -3.278 -11.016 -15.057 1.00 95.31 162 LEU A C 1
ATOM 1283 O O . LEU A 1 162 ? -4.373 -10.689 -15.527 1.00 95.31 162 LEU A O 1
ATOM 1287 N N . LYS A 1 163 ? -2.906 -12.286 -14.928 1.00 95.50 163 LYS A N 1
ATOM 1288 C CA . LYS A 1 163 ? -3.756 -13.422 -15.273 1.00 95.50 163 LYS A CA 1
ATOM 1289 C C . LYS A 1 163 ? -3.787 -14.404 -14.113 1.00 95.50 163 LYS A C 1
ATOM 1291 O O . LYS A 1 163 ? -2.756 -14.903 -13.693 1.00 95.50 163 LYS A O 1
ATOM 1296 N N . PHE A 1 164 ? -4.984 -14.706 -13.627 1.00 93.25 164 PHE A N 1
ATOM 1297 C CA . PHE A 1 164 ? -5.191 -15.569 -12.465 1.00 93.25 164 PHE A CA 1
ATOM 1298 C C . PHE A 1 164 ? -5.605 -16.972 -12.926 1.00 93.25 164 PHE A C 1
ATOM 1300 O O . PHE A 1 164 ? -6.698 -17.123 -13.485 1.00 93.25 164 PHE A O 1
ATOM 1307 N N . PRO A 1 165 ? -4.761 -18.005 -12.747 1.00 91.56 165 PRO A N 1
ATOM 1308 C CA . PRO A 1 165 ? -5.103 -19.364 -13.144 1.00 91.56 165 PRO A CA 1
ATOM 1309 C C . PRO A 1 165 ? -6.286 -19.903 -12.333 1.00 91.56 165 PRO A C 1
ATOM 1311 O O . PRO A 1 165 ? -6.278 -19.897 -11.107 1.00 91.56 165 PRO A O 1
ATOM 1314 N N . THR A 1 166 ? -7.305 -20.422 -13.019 1.00 89.06 166 THR A N 1
ATOM 1315 C CA . THR A 1 166 ? -8.531 -20.938 -12.380 1.00 89.06 166 THR A CA 1
ATOM 1316 C C . THR A 1 166 ? -8.647 -22.462 -12.412 1.00 89.06 166 THR A C 1
ATOM 1318 O O . THR A 1 166 ? -9.615 -23.017 -11.895 1.00 89.06 166 THR A O 1
ATOM 1321 N N . ALA A 1 167 ? -7.666 -23.153 -13.002 1.00 88.25 167 ALA A N 1
ATOM 1322 C CA . ALA A 1 167 ? -7.732 -24.589 -13.275 1.00 88.25 167 ALA A CA 1
ATOM 1323 C C . ALA A 1 167 ? -7.860 -25.459 -12.012 1.00 88.25 167 ALA A C 1
ATOM 1325 O O . ALA A 1 167 ? -8.477 -26.518 -12.068 1.00 88.25 167 ALA A O 1
ATOM 1326 N N . ASN A 1 168 ? -7.311 -25.000 -10.883 1.00 85.25 168 ASN A N 1
ATOM 1327 C CA . ASN A 1 168 ? -7.247 -25.759 -9.630 1.00 85.25 168 ASN A CA 1
ATOM 1328 C C . ASN A 1 168 ? -8.174 -25.202 -8.538 1.00 85.25 168 ASN A C 1
ATOM 1330 O O . ASN A 1 168 ? -7.969 -25.484 -7.359 1.00 85.25 168 ASN A O 1
ATOM 1334 N N . LEU A 1 169 ? -9.176 -24.394 -8.902 1.00 86.44 169 LEU A N 1
ATOM 1335 C CA . LEU A 1 169 ? -10.111 -23.867 -7.911 1.00 86.44 169 LEU A CA 1
ATOM 1336 C C . LEU A 1 169 ? -11.062 -24.962 -7.419 1.00 86.44 169 LEU A C 1
ATOM 1338 O O . LEU A 1 169 ? -11.597 -25.715 -8.240 1.00 86.44 169 LEU A O 1
ATOM 1342 N N . PRO A 1 170 ? -11.330 -25.032 -6.102 1.00 83.75 170 PRO A N 1
ATOM 1343 C CA . PRO A 1 170 ? -12.309 -25.967 -5.571 1.00 83.75 170 PRO A CA 1
ATOM 1344 C C . PRO A 1 170 ? -13.691 -25.703 -6.180 1.00 83.75 170 PRO A C 1
ATOM 1346 O O . PRO A 1 170 ? -14.046 -24.564 -6.522 1.00 83.75 170 PRO A O 1
ATOM 1349 N N . ALA A 1 171 ? -14.477 -26.771 -6.329 1.00 85.00 171 ALA A N 1
ATOM 1350 C CA . ALA A 1 171 ? -15.877 -26.657 -6.719 1.00 85.00 171 ALA A CA 1
ATOM 1351 C C . ALA A 1 171 ? -16.633 -25.794 -5.699 1.00 85.00 171 ALA A C 1
ATOM 1353 O O . ALA A 1 171 ? -16.308 -25.802 -4.513 1.00 85.00 171 ALA A O 1
ATOM 1354 N N . LEU A 1 172 ? -17.622 -25.035 -6.173 1.00 85.12 172 LEU A N 1
ATOM 1355 C CA . LEU A 1 172 ? -18.489 -24.282 -5.272 1.00 85.12 172 LEU A CA 1
ATOM 1356 C C . LEU A 1 172 ? -19.392 -25.239 -4.510 1.00 85.12 172 LEU A C 1
ATOM 1358 O O . LEU A 1 172 ? -19.916 -26.188 -5.093 1.00 85.12 172 LEU A O 1
ATOM 1362 N N . GLU A 1 173 ? -19.594 -24.955 -3.230 1.00 84.44 173 GLU A N 1
ATOM 1363 C CA . GLU A 1 173 ? -20.648 -25.599 -2.460 1.00 84.44 173 GLU A CA 1
ATOM 1364 C C . GLU A 1 173 ? -22.017 -25.116 -2.958 1.00 84.44 173 GLU A C 1
ATOM 1366 O O . GLU A 1 173 ? -22.175 -23.959 -3.369 1.00 84.44 173 GLU A O 1
ATOM 1371 N N . ASP A 1 174 ? -23.015 -25.997 -2.925 1.00 87.31 174 ASP A N 1
ATOM 1372 C CA . ASP A 1 174 ? -24.369 -25.670 -3.368 1.00 87.31 174 ASP A CA 1
ATOM 1373 C C . ASP A 1 174 ? -24.918 -24.446 -2.617 1.00 87.31 174 ASP A C 1
ATOM 1375 O O . ASP A 1 174 ? -24.910 -24.381 -1.389 1.00 87.31 174 ASP A O 1
ATOM 1379 N N . GLY A 1 175 ? -25.422 -23.467 -3.372 1.00 87.31 175 GLY A N 1
ATOM 1380 C CA . GLY A 1 175 ? -25.969 -22.225 -2.817 1.00 87.31 175 GLY A CA 1
ATOM 1381 C C . GLY A 1 175 ? -24.930 -21.156 -2.457 1.00 87.31 175 GLY A C 1
ATOM 1382 O O . GLY A 1 175 ? -25.312 -20.145 -1.869 1.00 87.31 175 GLY A O 1
ATOM 1383 N N . THR A 1 176 ? -23.651 -21.340 -2.811 1.00 83.25 176 THR A N 1
ATOM 1384 C CA . THR A 1 176 ? -22.595 -20.325 -2.633 1.00 83.25 176 THR A CA 1
ATOM 1385 C C . THR A 1 176 ? -22.252 -19.594 -3.936 1.00 83.25 176 THR A C 1
ATOM 1387 O O . THR A 1 176 ? -22.336 -20.155 -5.029 1.00 83.25 176 THR A O 1
ATOM 1390 N N . GLU A 1 177 ? -21.839 -18.329 -3.821 1.00 84.50 177 GLU A N 1
ATOM 1391 C CA . GLU A 1 177 ? -21.352 -17.500 -4.932 1.00 84.50 177 GLU A CA 1
ATOM 1392 C C . GLU A 1 177 ? -19.885 -17.107 -4.697 1.00 84.50 177 GLU A C 1
ATOM 1394 O O . GLU A 1 177 ? -19.473 -16.867 -3.560 1.00 84.50 177 GLU A O 1
ATOM 1399 N N . ARG A 1 178 ? -19.079 -17.031 -5.770 1.00 84.06 178 ARG A N 1
ATOM 1400 C CA . ARG A 1 178 ? -17.690 -16.545 -5.685 1.00 84.06 178 ARG A CA 1
ATOM 1401 C C . ARG A 1 178 ? -17.658 -15.026 -5.759 1.00 84.06 178 ARG A C 1
ATOM 1403 O O . ARG A 1 178 ? -18.112 -14.447 -6.743 1.00 84.06 178 ARG A O 1
ATOM 1410 N N . SER A 1 179 ? -17.007 -14.421 -4.778 1.00 86.19 179 SER A N 1
ATOM 1411 C CA . SER A 1 179 ? -16.573 -13.026 -4.820 1.00 86.19 179 SER A CA 1
ATOM 1412 C C . SER A 1 179 ? -15.059 -12.971 -4.984 1.00 86.19 179 SER A C 1
ATOM 1414 O O . SER A 1 179 ? -14.349 -13.875 -4.544 1.00 86.19 179 SER A O 1
ATOM 1416 N N . TYR A 1 180 ? -14.567 -11.906 -5.609 1.00 84.44 180 TYR A N 1
ATOM 1417 C CA . TYR A 1 180 ? -13.143 -11.706 -5.856 1.00 84.44 180 TYR A CA 1
ATOM 1418 C C . TYR A 1 180 ? -12.699 -10.394 -5.226 1.00 84.44 180 TYR A C 1
ATOM 1420 O O . TYR A 1 180 ? -13.373 -9.373 -5.367 1.00 84.44 180 TYR A O 1
ATOM 1428 N N . PHE A 1 181 ? -11.545 -10.426 -4.573 1.00 87.00 181 PHE A N 1
ATOM 1429 C CA . PHE A 1 181 ? -10.861 -9.246 -4.070 1.00 87.00 181 PHE A CA 1
ATOM 1430 C C . PHE A 1 181 ? -9.476 -9.207 -4.696 1.00 87.00 181 PHE A C 1
ATOM 1432 O O . PHE A 1 181 ? -8.787 -10.224 -4.738 1.00 87.00 181 PHE A O 1
ATOM 1439 N N . LEU A 1 182 ? -9.086 -8.036 -5.191 1.00 86.50 182 LEU A N 1
ATOM 1440 C CA . LEU A 1 182 ? -7.719 -7.786 -5.619 1.00 86.50 182 LEU A CA 1
ATOM 1441 C C . LEU A 1 182 ? -7.011 -7.046 -4.489 1.00 86.50 182 LEU A C 1
ATOM 1443 O O . LEU A 1 182 ? -7.385 -5.921 -4.156 1.00 86.50 182 LEU A O 1
ATOM 1447 N N . TYR A 1 183 ? -6.011 -7.693 -3.901 1.00 83.81 183 TYR A N 1
ATOM 1448 C CA . TYR A 1 183 ? -5.101 -7.047 -2.969 1.00 83.81 183 TYR A CA 1
ATOM 1449 C C . TYR A 1 183 ? -3.955 -6.412 -3.758 1.00 83.81 183 TYR A C 1
ATOM 1451 O O . TYR A 1 183 ? -3.367 -7.056 -4.625 1.00 83.81 183 TYR A O 1
ATOM 1459 N N . VAL A 1 184 ? -3.668 -5.141 -3.482 1.00 85.94 184 VAL A N 1
ATOM 1460 C CA . VAL A 1 184 ? -2.570 -4.402 -4.111 1.00 85.94 184 VAL A CA 1
ATOM 1461 C C . VAL A 1 184 ? -1.742 -3.769 -3.004 1.00 85.94 184 VAL A C 1
ATOM 1463 O O . VAL A 1 184 ? -2.247 -2.933 -2.255 1.00 85.94 184 VAL A O 1
ATOM 1466 N N . ALA A 1 185 ? -0.474 -4.160 -2.920 1.00 89.12 185 ALA A N 1
ATOM 1467 C CA . ALA A 1 185 ? 0.536 -3.462 -2.143 1.00 89.12 185 ALA A CA 1
ATOM 1468 C C . ALA A 1 185 ? 1.338 -2.586 -3.109 1.00 89.12 185 ALA A C 1
ATOM 1470 O O . ALA A 1 185 ? 1.981 -3.093 -4.024 1.00 89.12 185 ALA A O 1
ATOM 1471 N N . SER A 1 186 ? 1.244 -1.266 -2.962 1.00 90.12 186 SER A N 1
ATOM 1472 C CA . SER A 1 186 ? 1.908 -0.341 -3.879 1.00 90.12 186 SER A CA 1
ATOM 1473 C C . SER A 1 186 ? 2.286 0.959 -3.197 1.00 90.12 186 SER A C 1
ATOM 1475 O O . SER A 1 186 ? 1.515 1.496 -2.400 1.00 90.12 186 SER A O 1
ATOM 1477 N N . TRP A 1 187 ? 3.408 1.514 -3.633 1.00 88.81 187 TRP A N 1
ATOM 1478 C CA . TRP A 1 187 ? 3.778 2.900 -3.400 1.00 88.81 187 TRP A CA 1
ATOM 1479 C C . TRP A 1 187 ? 3.569 3.708 -4.677 1.00 88.81 187 TRP A C 1
ATOM 1481 O O . TRP A 1 187 ? 3.748 3.193 -5.780 1.00 88.81 187 TRP A O 1
ATOM 1491 N N . PHE A 1 188 ? 3.226 4.984 -4.537 1.00 85.62 188 PHE A N 1
ATOM 1492 C CA . PHE A 1 188 ? 3.238 5.926 -5.649 1.00 85.62 188 PHE A CA 1
ATOM 1493 C C . PHE A 1 188 ? 4.003 7.183 -5.241 1.00 85.62 188 PHE A C 1
ATOM 1495 O O . PHE A 1 188 ? 3.964 7.604 -4.085 1.00 85.62 188 PHE A O 1
ATOM 1502 N N . LYS A 1 189 ? 4.715 7.766 -6.203 1.00 84.69 189 LYS A N 1
ATOM 1503 C CA . LYS A 1 189 ? 5.331 9.085 -6.078 1.00 84.69 189 LYS A CA 1
ATOM 1504 C C . LYS A 1 189 ? 4.569 10.045 -6.966 1.00 84.69 189 LYS A C 1
ATOM 1506 O O . LYS A 1 189 ? 4.126 9.661 -8.047 1.00 84.69 189 LYS A O 1
ATOM 1511 N N . ASP A 1 190 ? 4.453 11.277 -6.506 1.00 75.88 190 ASP A N 1
ATOM 1512 C CA . ASP A 1 190 ? 3.828 12.348 -7.262 1.00 75.88 190 ASP A CA 1
ATOM 1513 C C . ASP A 1 190 ? 4.708 13.591 -7.244 1.00 75.88 190 ASP A C 1
ATOM 1515 O O . ASP A 1 190 ? 5.503 13.782 -6.318 1.00 75.88 190 ASP A O 1
ATOM 1519 N N . THR A 1 191 ? 4.578 14.419 -8.272 1.00 74.19 191 THR A N 1
ATOM 1520 C CA . THR A 1 191 ? 5.295 15.684 -8.373 1.00 74.19 191 THR A CA 1
ATOM 1521 C C . THR A 1 191 ? 4.678 16.725 -7.430 1.00 74.19 191 THR A C 1
ATOM 1523 O O . THR A 1 191 ? 3.490 16.655 -7.100 1.00 74.19 191 THR A O 1
ATOM 1526 N N . PRO A 1 192 ? 5.457 17.723 -6.966 1.00 65.12 192 PRO A N 1
ATOM 1527 C CA . PRO A 1 192 ? 4.963 18.731 -6.022 1.00 65.12 192 PRO A CA 1
ATOM 1528 C C . PRO A 1 192 ? 3.735 19.524 -6.500 1.00 65.12 192 PRO A C 1
ATOM 1530 O O . PRO A 1 192 ? 3.008 20.085 -5.681 1.00 65.12 192 PRO A O 1
ATOM 1533 N N . ASP A 1 193 ? 3.506 19.590 -7.811 1.00 64.56 193 ASP A N 1
ATOM 1534 C CA . ASP A 1 193 ? 2.446 20.354 -8.468 1.00 64.56 193 ASP A CA 1
ATOM 1535 C C . ASP A 1 193 ? 1.096 19.625 -8.577 1.00 64.56 193 ASP A C 1
ATOM 1537 O O . ASP A 1 193 ? 0.097 20.291 -8.841 1.00 64.56 193 ASP A O 1
ATOM 1541 N N . ASN A 1 194 ? 1.023 18.311 -8.335 1.00 58.56 194 ASN A N 1
ATOM 1542 C CA . ASN A 1 194 ? -0.233 17.569 -8.501 1.00 58.56 194 ASN A CA 1
ATOM 1543 C C . ASN A 1 194 ? -1.151 17.655 -7.261 1.00 58.56 194 ASN A C 1
ATOM 1545 O O . ASN A 1 194 ? -2.352 17.875 -7.401 1.00 58.56 194 ASN A O 1
ATOM 1549 N N . TRP A 1 195 ? -0.598 17.554 -6.039 1.00 55.19 195 TRP A N 1
ATOM 1550 C CA . TRP A 1 195 ? -1.389 17.528 -4.786 1.00 55.19 195 TRP A CA 1
ATOM 1551 C C . TRP A 1 195 ? -0.801 18.348 -3.626 1.00 55.19 195 TRP A C 1
ATOM 1553 O O . TRP A 1 195 ? -1.126 18.118 -2.462 1.00 55.19 195 TRP A O 1
ATOM 1563 N N . GLY A 1 196 ? 0.093 19.302 -3.906 1.00 47.88 196 GLY A N 1
ATOM 1564 C CA . GLY A 1 196 ? 0.660 20.204 -2.888 1.00 47.88 196 GLY A CA 1
ATOM 1565 C C . GLY A 1 196 ? 1.679 19.566 -1.930 1.00 47.88 196 GLY A C 1
ATOM 1566 O O . GLY A 1 196 ? 2.339 20.286 -1.181 1.00 47.88 196 GLY A O 1
ATOM 1567 N N . TYR A 1 197 ? 1.852 18.245 -2.002 1.00 55.28 197 TYR A N 1
ATOM 1568 C CA . TYR A 1 197 ? 2.952 17.472 -1.435 1.00 55.28 197 TYR A CA 1
ATOM 1569 C C . TYR A 1 197 ? 3.433 16.515 -2.517 1.00 55.28 197 TYR A C 1
ATOM 1571 O O . TYR A 1 197 ? 2.662 15.699 -3.013 1.00 55.28 197 TYR A O 1
ATOM 1579 N N . GLY A 1 198 ? 4.696 16.626 -2.897 1.00 60.81 198 GLY A N 1
ATOM 1580 C CA . GLY A 1 198 ? 5.280 15.748 -3.892 1.00 60.81 198 GLY A CA 1
ATOM 1581 C C . GLY A 1 198 ? 6.784 15.717 -3.754 1.00 60.81 198 GLY A C 1
ATOM 1582 O O . GLY A 1 198 ? 7.383 16.511 -3.025 1.00 60.81 198 GLY A O 1
ATOM 1583 N N . PHE A 1 199 ? 7.374 14.757 -4.434 1.00 71.81 199 PHE A N 1
ATOM 1584 C CA . PHE A 1 199 ? 8.789 14.457 -4.381 1.00 71.81 199 PHE A CA 1
ATOM 1585 C C . PHE A 1 199 ? 9.418 14.789 -5.720 1.00 71.81 199 PHE A C 1
ATOM 1587 O O . PHE A 1 199 ? 8.725 14.905 -6.736 1.00 71.81 199 PHE A O 1
ATOM 1594 N N . ASP A 1 200 ? 10.745 14.893 -5.733 1.00 79.75 200 ASP A N 1
ATOM 1595 C CA . ASP A 1 200 ? 11.460 14.744 -6.990 1.00 79.75 200 ASP A CA 1
ATOM 1596 C C . ASP A 1 200 ? 10.965 13.453 -7.635 1.00 79.75 200 ASP A C 1
ATOM 1598 O O . ASP A 1 200 ? 10.866 12.407 -6.982 1.00 79.75 200 ASP A O 1
ATOM 1602 N N . PHE A 1 201 ? 10.558 13.549 -8.899 1.00 86.00 201 PHE A N 1
ATOM 1603 C CA . PHE A 1 201 ? 9.878 12.451 -9.566 1.00 86.00 201 PHE A CA 1
ATOM 1604 C C . PHE A 1 201 ? 10.898 11.438 -10.082 1.00 86.00 201 PHE A C 1
ATOM 1606 O O . PHE A 1 201 ? 11.051 11.178 -11.273 1.00 86.00 201 PHE A O 1
ATOM 1613 N N . THR A 1 202 ? 11.672 10.920 -9.137 1.00 89.38 202 THR A N 1
ATOM 1614 C CA . THR A 1 202 ? 12.777 10.005 -9.335 1.00 89.38 202 THR A CA 1
ATOM 1615 C C . THR A 1 202 ? 12.471 8.663 -8.693 1.00 89.38 202 THR A C 1
ATOM 1617 O O . THR A 1 202 ? 11.776 8.577 -7.678 1.00 89.38 202 THR A O 1
ATOM 1620 N N . VAL A 1 203 ? 13.003 7.593 -9.281 1.00 91.25 203 VAL A N 1
ATOM 1621 C CA . VAL A 1 203 ? 12.855 6.220 -8.770 1.00 91.25 203 VAL A CA 1
ATOM 1622 C C . VAL A 1 203 ? 13.387 6.124 -7.337 1.00 91.25 203 VAL A C 1
ATOM 1624 O O . VAL A 1 203 ? 12.674 5.657 -6.453 1.00 91.25 203 VAL A O 1
ATOM 1627 N N . GLU A 1 204 ? 14.564 6.686 -7.068 1.00 90.69 204 GLU A N 1
ATOM 1628 C CA . GLU A 1 204 ? 15.145 6.786 -5.723 1.00 90.69 204 GLU A CA 1
ATOM 1629 C C . GLU A 1 204 ? 14.642 8.021 -4.952 1.00 90.69 204 GLU A C 1
ATOM 1631 O O . GLU A 1 204 ? 14.229 8.997 -5.587 1.00 90.69 204 GLU A O 1
ATOM 1636 N N . PRO A 1 205 ? 14.660 8.013 -3.605 1.00 91.44 205 PRO A N 1
ATOM 1637 C CA . PRO A 1 205 ? 14.913 6.857 -2.734 1.00 91.44 205 PRO A CA 1
ATOM 1638 C C . PRO A 1 205 ? 13.742 5.858 -2.740 1.00 91.44 205 PRO A C 1
ATOM 1640 O O . PRO A 1 205 ? 12.593 6.271 -2.934 1.00 91.44 205 PRO A O 1
ATOM 1643 N N . PHE A 1 206 ? 14.004 4.564 -2.540 1.00 92.56 206 PHE A N 1
ATOM 1644 C CA . PHE A 1 206 ? 12.947 3.542 -2.481 1.00 92.56 206 PHE A CA 1
ATOM 1645 C C . PHE A 1 206 ? 12.211 3.555 -1.139 1.00 92.56 206 PHE A C 1
ATOM 1647 O O . PHE A 1 206 ? 12.863 3.523 -0.098 1.00 92.56 206 PHE A O 1
ATOM 1654 N N . PRO A 1 207 ? 10.866 3.549 -1.128 1.00 91.88 207 PRO A N 1
ATOM 1655 C CA . PRO A 1 207 ? 10.118 3.291 0.096 1.00 91.88 207 PRO A CA 1
ATOM 1656 C C . PRO A 1 207 ? 10.346 1.850 0.578 1.00 91.88 207 PRO A C 1
ATOM 1658 O O . PRO A 1 207 ? 10.710 0.974 -0.206 1.00 91.88 207 PRO A O 1
ATOM 1661 N N . PHE A 1 208 ? 10.093 1.588 1.856 1.00 93.25 208 PHE A N 1
ATOM 1662 C CA . PHE A 1 208 ? 10.076 0.239 2.430 1.00 93.25 208 PHE A CA 1
ATOM 1663 C C . PHE A 1 208 ? 9.010 0.155 3.526 1.00 93.25 208 PHE A C 1
ATOM 1665 O O . PHE A 1 208 ? 8.598 1.174 4.080 1.00 93.25 208 PHE A O 1
ATOM 1672 N N . ARG A 1 209 ? 8.510 -1.047 3.805 1.00 89.19 209 ARG A N 1
ATOM 1673 C CA . ARG A 1 209 ? 7.326 -1.286 4.644 1.00 89.19 209 ARG A CA 1
ATOM 1674 C C . ARG A 1 209 ? 7.481 -0.778 6.073 1.00 89.19 209 ARG A C 1
ATOM 1676 O O . ARG A 1 209 ? 6.538 -0.205 6.612 1.00 89.19 209 ARG A O 1
ATOM 1683 N N . ASP A 1 210 ? 8.664 -0.962 6.646 1.00 89.88 210 ASP A N 1
ATOM 1684 C CA . ASP A 1 210 ? 8.949 -0.639 8.048 1.00 89.88 210 ASP A CA 1
ATOM 1685 C C . ASP A 1 210 ? 9.497 0.789 8.244 1.00 89.88 210 ASP A C 1
ATOM 1687 O O . ASP A 1 210 ? 9.993 1.119 9.323 1.00 89.88 210 ASP A O 1
ATOM 1691 N N . MET A 1 211 ? 9.421 1.649 7.219 1.00 90.19 211 MET A N 1
ATOM 1692 C CA . MET A 1 211 ? 9.855 3.045 7.331 1.00 90.19 211 MET A CA 1
ATOM 1693 C C . MET A 1 211 ? 8.891 3.865 8.193 1.00 90.19 211 MET A C 1
ATOM 1695 O O . MET A 1 211 ? 7.676 3.658 8.167 1.00 90.19 211 MET A O 1
ATOM 1699 N N . SER A 1 212 ? 9.406 4.865 8.907 1.00 82.25 212 SER A N 1
ATOM 1700 C CA . SER A 1 212 ? 8.566 5.740 9.744 1.00 82.25 212 SER A CA 1
ATOM 1701 C C . SER A 1 212 ? 7.617 6.638 8.938 1.00 82.25 212 SER A C 1
ATOM 1703 O O . SER A 1 212 ? 6.573 7.065 9.437 1.00 82.25 212 SER A O 1
ATOM 1705 N N . GLY A 1 213 ? 7.961 6.912 7.683 1.00 79.75 213 GLY A N 1
ATOM 1706 C CA . GLY A 1 213 ? 7.164 7.660 6.718 1.00 79.75 213 GLY A CA 1
ATOM 1707 C C . GLY A 1 213 ? 8.009 8.014 5.499 1.00 79.75 213 GLY A C 1
ATOM 1708 O O . GLY A 1 213 ? 9.230 8.003 5.582 1.00 79.75 213 GLY A O 1
ATOM 1709 N N . PHE A 1 214 ? 7.381 8.324 4.363 1.00 79.88 214 PHE A N 1
ATOM 1710 C CA . PHE A 1 214 ? 8.105 8.792 3.179 1.00 79.88 214 PHE A CA 1
ATOM 1711 C C . PHE A 1 214 ? 8.001 10.325 3.065 1.00 79.88 214 PHE A C 1
ATOM 1713 O O . PHE A 1 214 ? 6.882 10.848 3.093 1.00 79.88 214 PHE A O 1
ATOM 1720 N N . PRO A 1 215 ? 9.118 11.064 2.941 1.00 82.56 215 PRO A N 1
ATOM 1721 C CA . PRO A 1 215 ? 10.492 10.573 2.901 1.00 82.56 215 PRO A CA 1
ATOM 1722 C C . PRO A 1 215 ? 10.965 10.199 4.315 1.00 82.56 215 PRO A C 1
ATOM 1724 O O . PRO A 1 215 ? 10.637 10.890 5.282 1.00 82.56 215 PRO A O 1
ATOM 1727 N N . TYR A 1 216 ? 11.729 9.115 4.432 1.00 83.50 216 TYR A N 1
ATOM 1728 C CA . TYR A 1 216 ? 12.252 8.654 5.720 1.00 83.50 216 TYR A CA 1
ATOM 1729 C C . TYR A 1 216 ? 13.512 9.445 6.110 1.00 83.50 216 TYR A C 1
ATOM 1731 O O . TYR A 1 216 ? 14.199 9.972 5.229 1.00 83.50 216 TYR A O 1
ATOM 1739 N N . PRO A 1 217 ? 13.815 9.591 7.416 1.00 84.38 217 PRO A N 1
ATOM 1740 C CA . PRO A 1 217 ? 14.990 10.330 7.876 1.00 84.38 217 PRO A CA 1
ATOM 1741 C C . PRO A 1 217 ? 16.296 9.630 7.478 1.00 84.38 217 PRO A C 1
ATOM 1743 O O . PRO A 1 217 ? 16.325 8.416 7.325 1.00 84.38 217 PRO A O 1
ATOM 1746 N N . ASP A 1 218 ? 17.411 10.366 7.444 1.00 88.50 218 ASP A N 1
ATOM 1747 C CA . ASP A 1 218 ? 18.749 9.820 7.128 1.00 88.50 218 ASP A CA 1
ATOM 1748 C C . ASP A 1 218 ? 19.227 8.713 8.097 1.00 88.50 218 ASP A C 1
ATOM 1750 O O . ASP A 1 218 ? 20.233 8.047 7.856 1.00 88.50 218 ASP A O 1
ATOM 1754 N N . THR A 1 219 ? 18.538 8.530 9.228 1.00 92.50 219 THR A N 1
ATOM 1755 C CA . THR A 1 219 ? 18.764 7.430 10.181 1.00 92.50 219 THR A CA 1
ATOM 1756 C C . THR A 1 219 ? 18.152 6.105 9.731 1.00 92.50 219 THR A C 1
ATOM 1758 O O . THR A 1 219 ? 18.411 5.074 10.347 1.00 92.50 219 THR A O 1
ATOM 1761 N N . GLU A 1 220 ? 17.317 6.141 8.702 1.00 93.12 220 GLU A N 1
ATOM 1762 C CA . GLU A 1 220 ? 16.644 5.012 8.084 1.00 93.12 220 GLU A CA 1
ATOM 1763 C C . GLU A 1 220 ? 17.167 4.820 6.657 1.00 93.12 220 GLU A C 1
ATOM 1765 O O . GLU A 1 220 ? 17.582 5.762 5.983 1.00 93.12 220 GLU A O 1
ATOM 1770 N N . SER A 1 221 ? 17.164 3.579 6.180 1.00 93.69 221 SER A N 1
ATOM 1771 C CA . SER A 1 221 ? 17.619 3.258 4.832 1.00 93.69 221 SER A CA 1
ATOM 1772 C C . SER A 1 221 ? 16.866 2.061 4.288 1.00 93.69 221 SER A C 1
ATOM 1774 O O . SER A 1 221 ? 16.644 1.094 5.018 1.00 93.69 221 SER A O 1
ATOM 1776 N N . TYR A 1 222 ? 16.582 2.095 2.990 1.00 94.25 222 TYR A N 1
ATOM 1777 C CA . TYR A 1 222 ? 16.107 0.931 2.258 1.00 94.25 222 TYR A CA 1
ATOM 1778 C C . TYR A 1 222 ? 17.059 -0.275 2.454 1.00 94.25 222 TYR A C 1
ATOM 1780 O O . TYR A 1 222 ? 18.277 -0.068 2.551 1.00 94.25 222 TYR A O 1
ATOM 1788 N N . PRO A 1 223 ? 16.548 -1.520 2.541 1.00 93.88 223 PRO A N 1
ATOM 1789 C CA . PRO A 1 223 ? 17.371 -2.707 2.759 1.00 93.88 223 PRO A CA 1
ATOM 1790 C C . PRO A 1 223 ? 18.543 -2.855 1.772 1.00 93.88 223 PRO A C 1
ATOM 1792 O O . PRO A 1 223 ? 18.401 -2.696 0.564 1.00 93.88 223 PRO A O 1
ATOM 1795 N N . THR A 1 224 ? 19.722 -3.207 2.295 1.00 92.12 224 THR A N 1
ATOM 1796 C CA . THR A 1 224 ? 20.979 -3.333 1.520 1.00 92.12 224 THR A CA 1
ATOM 1797 C C . THR A 1 224 ? 21.595 -4.732 1.591 1.00 92.12 224 THR A C 1
ATOM 1799 O O . THR A 1 224 ? 22.794 -4.904 1.367 1.00 92.12 224 THR A O 1
ATOM 1802 N N . SER A 1 225 ? 20.796 -5.756 1.914 1.00 94.25 225 SER A N 1
ATOM 1803 C CA . SER A 1 225 ? 21.283 -7.139 1.875 1.00 94.25 225 SER A CA 1
ATOM 1804 C C . SER A 1 225 ? 21.706 -7.534 0.447 1.00 94.25 225 SER A C 1
ATOM 1806 O O . SER A 1 225 ? 21.362 -6.869 -0.538 1.00 94.25 225 SER A O 1
ATOM 1808 N N . GLU A 1 226 ? 22.467 -8.625 0.323 1.00 96.81 226 GLU A N 1
ATOM 1809 C CA . GLU A 1 226 ? 22.898 -9.133 -0.989 1.00 96.81 226 GLU A CA 1
ATOM 1810 C C . GLU A 1 226 ? 21.701 -9.444 -1.897 1.00 96.81 226 GLU A C 1
ATOM 1812 O O . GLU A 1 226 ? 21.742 -9.172 -3.092 1.00 96.81 226 GLU A O 1
ATOM 1817 N N . GLU A 1 227 ? 20.616 -9.943 -1.310 1.00 95.50 227 GLU A N 1
ATOM 1818 C CA . GLU A 1 227 ? 19.368 -10.260 -1.999 1.00 95.50 227 GLU A CA 1
ATOM 1819 C C . GLU A 1 227 ? 18.749 -9.017 -2.656 1.00 95.50 227 GLU A C 1
ATOM 1821 O O . GLU A 1 227 ? 18.556 -8.997 -3.871 1.00 95.50 227 GLU A O 1
ATOM 1826 N N . TYR A 1 228 ? 18.564 -7.930 -1.896 1.00 94.06 228 TYR A N 1
ATOM 1827 C CA . TYR A 1 228 ? 18.054 -6.659 -2.430 1.00 94.06 228 TYR A CA 1
ATOM 1828 C C . TYR A 1 228 ? 18.996 -6.050 -3.469 1.00 94.06 228 TYR A C 1
ATOM 1830 O O . TYR A 1 228 ? 18.563 -5.525 -4.496 1.00 94.06 228 TYR A O 1
ATOM 1838 N N . THR A 1 229 ? 20.306 -6.158 -3.243 1.00 94.50 229 THR A N 1
ATOM 1839 C CA . THR A 1 229 ? 21.305 -5.670 -4.197 1.00 94.50 229 THR A CA 1
ATOM 1840 C C . THR A 1 229 ? 21.236 -6.435 -5.522 1.00 94.50 229 THR A C 1
ATOM 1842 O O . THR A 1 229 ? 21.388 -5.836 -6.591 1.00 94.50 229 THR A O 1
ATOM 1845 N N . GLN A 1 230 ? 21.017 -7.749 -5.471 1.00 96.38 230 GLN A N 1
ATOM 1846 C CA . GLN A 1 230 ? 20.860 -8.587 -6.654 1.00 96.38 230 GLN A CA 1
ATOM 1847 C C . GLN A 1 230 ? 19.546 -8.283 -7.380 1.00 96.38 230 GLN A C 1
ATOM 1849 O O . GLN A 1 230 ? 19.580 -8.092 -8.596 1.00 96.38 230 GLN A O 1
ATOM 1854 N N . TYR A 1 231 ? 18.437 -8.135 -6.649 1.00 96.56 231 TYR A N 1
ATOM 1855 C CA . TYR A 1 231 ? 17.147 -7.715 -7.204 1.00 96.56 231 TYR A CA 1
ATOM 1856 C C . TYR A 1 231 ? 17.282 -6.413 -8.008 1.00 96.56 231 TYR A C 1
ATOM 1858 O O . TYR A 1 231 ? 16.923 -6.377 -9.185 1.00 96.56 231 TYR A O 1
ATOM 1866 N N . ILE A 1 232 ? 17.888 -5.367 -7.430 1.00 96.12 232 ILE A N 1
ATOM 1867 C CA . ILE A 1 232 ? 18.062 -4.076 -8.116 1.00 96.12 232 ILE A CA 1
ATOM 1868 C C . ILE A 1 232 ? 18.876 -4.245 -9.404 1.00 96.12 232 ILE A C 1
ATOM 1870 O O . ILE A 1 232 ? 18.492 -3.720 -10.449 1.00 96.12 232 ILE A O 1
ATOM 1874 N N . LYS A 1 233 ? 19.990 -4.989 -9.356 1.00 96.25 233 LYS A N 1
ATOM 1875 C CA . LYS A 1 233 ? 20.847 -5.226 -10.532 1.00 96.25 233 LYS A CA 1
ATOM 1876 C C . LYS A 1 233 ? 20.128 -5.995 -11.635 1.00 96.25 233 LYS A C 1
ATOM 1878 O O . LYS A 1 233 ? 20.382 -5.753 -12.814 1.00 96.25 233 LYS A O 1
ATOM 1883 N N . GLU A 1 234 ? 19.294 -6.952 -11.256 1.00 97.56 234 GLU A N 1
ATOM 1884 C CA . GLU A 1 234 ? 18.620 -7.846 -12.186 1.00 97.56 234 GLU A CA 1
ATOM 1885 C C . GLU A 1 234 ? 17.388 -7.213 -12.830 1.00 97.56 234 GLU A C 1
ATOM 1887 O O . GLU A 1 234 ? 17.153 -7.391 -14.032 1.00 97.56 234 GLU A O 1
ATOM 1892 N N . TRP A 1 235 ? 16.600 -6.491 -12.040 1.00 98.12 235 TRP A N 1
ATOM 1893 C CA . TRP A 1 235 ? 15.285 -6.011 -12.440 1.00 98.12 235 TRP A CA 1
ATOM 1894 C C . TRP A 1 235 ? 15.308 -4.557 -12.898 1.00 98.12 235 TRP A C 1
ATOM 1896 O O . TRP A 1 235 ? 14.702 -4.241 -13.925 1.00 98.12 235 TRP A O 1
ATOM 1906 N N . ASN A 1 236 ? 16.056 -3.681 -12.224 1.00 97.12 236 ASN A N 1
ATOM 1907 C CA . ASN A 1 236 ? 16.006 -2.235 -12.453 1.00 97.12 236 ASN A CA 1
ATOM 1908 C C . ASN A 1 236 ? 17.043 -1.788 -13.490 1.00 97.12 236 ASN A C 1
ATOM 1910 O O . ASN A 1 236 ? 18.022 -1.109 -13.187 1.00 97.12 236 ASN A O 1
ATOM 1914 N N . THR A 1 237 ? 16.833 -2.188 -14.747 1.00 96.00 237 THR A N 1
ATOM 1915 C CA . THR A 1 237 ? 17.781 -1.952 -15.851 1.00 96.00 237 THR A CA 1
ATOM 1916 C C . THR A 1 237 ? 17.295 -0.935 -16.886 1.00 96.00 237 THR A C 1
ATOM 1918 O O . THR A 1 237 ? 18.004 -0.657 -17.855 1.00 96.00 237 THR A O 1
ATOM 1921 N N . ARG A 1 238 ? 16.088 -0.380 -16.732 1.00 94.38 238 ARG A N 1
ATOM 1922 C CA . ARG A 1 238 ? 15.492 0.558 -17.691 1.00 94.38 238 ARG A CA 1
ATOM 1923 C C . ARG A 1 238 ? 15.785 2.003 -17.282 1.00 94.38 238 ARG A C 1
ATOM 1925 O O . ARG A 1 238 ? 15.073 2.577 -16.467 1.00 94.38 238 ARG A O 1
ATOM 1932 N N . ALA A 1 239 ? 16.831 2.591 -17.862 1.00 93.38 239 ALA A N 1
ATOM 1933 C CA . ALA A 1 239 ? 17.188 3.990 -17.633 1.00 93.38 239 ALA A CA 1
ATOM 1934 C C . ALA A 1 239 ? 16.198 4.942 -18.326 1.00 93.38 239 ALA A C 1
ATOM 1936 O O . ALA A 1 239 ? 15.998 4.858 -19.539 1.00 93.38 239 ALA A O 1
ATOM 1937 N N . VAL A 1 240 ? 15.620 5.873 -17.569 1.00 89.44 240 VAL A N 1
ATOM 1938 C CA . VAL A 1 240 ? 14.711 6.911 -18.080 1.00 89.44 240 VAL A CA 1
ATOM 1939 C C . VAL A 1 240 ? 15.170 8.267 -17.561 1.00 89.44 240 VAL A C 1
ATOM 1941 O O . VAL A 1 240 ? 15.451 8.397 -16.372 1.00 89.44 240 VAL A O 1
ATOM 1944 N N . ASN A 1 241 ? 15.269 9.264 -18.450 1.00 87.44 241 ASN A N 1
ATOM 1945 C CA . ASN A 1 241 ? 15.616 10.659 -18.132 1.00 87.44 241 ASN A CA 1
ATOM 1946 C C . ASN A 1 241 ? 16.828 10.823 -17.187 1.00 87.44 241 ASN A C 1
ATOM 1948 O O . ASN A 1 241 ? 16.910 11.784 -16.425 1.00 87.44 241 ASN A O 1
ATOM 1952 N N . MET A 1 242 ? 17.772 9.877 -17.221 1.00 79.25 242 MET A N 1
ATOM 1953 C CA . MET A 1 242 ? 18.980 9.924 -16.402 1.00 79.25 242 MET A CA 1
ATOM 1954 C C . MET A 1 242 ? 19.904 11.024 -16.936 1.00 79.25 242 MET A C 1
ATOM 1956 O O . MET A 1 242 ? 20.103 11.090 -18.153 1.00 79.25 242 MET A O 1
ATOM 1960 N N . PRO A 1 243 ? 20.486 11.878 -16.073 1.00 63.25 243 PRO A N 1
ATOM 1961 C CA . PRO A 1 243 ? 21.468 12.855 -16.522 1.00 63.25 243 PRO A CA 1
ATOM 1962 C C . PRO A 1 243 ? 22.614 12.129 -17.233 1.00 63.25 243 PRO A C 1
ATOM 1964 O O . PRO A 1 243 ? 23.092 11.103 -16.740 1.00 63.25 243 PRO A O 1
ATOM 1967 N N . GLU A 1 244 ? 23.041 12.641 -18.393 1.00 55.53 244 GLU A N 1
ATOM 1968 C CA . GLU A 1 244 ? 24.158 12.061 -19.139 1.00 55.53 244 GLU A CA 1
ATOM 1969 C C . GLU A 1 244 ? 25.366 11.920 -18.209 1.00 55.53 244 GLU A C 1
ATOM 1971 O O . GLU A 1 244 ? 25.920 12.901 -17.700 1.00 55.53 244 GLU A O 1
ATOM 1976 N N . THR A 1 245 ? 25.793 10.681 -17.973 1.00 49.66 245 THR A N 1
ATOM 1977 C CA . THR A 1 245 ? 27.085 10.435 -17.355 1.00 49.66 245 THR A CA 1
ATOM 1978 C C . THR A 1 245 ? 28.134 10.918 -18.344 1.00 49.66 245 THR A C 1
ATOM 1980 O O . THR A 1 245 ? 28.372 10.296 -19.373 1.00 49.66 245 THR A O 1
ATOM 1983 N N . ASN A 1 246 ? 28.765 12.059 -18.054 1.00 40.44 246 ASN A N 1
ATOM 1984 C CA . ASN A 1 246 ? 29.947 12.508 -18.782 1.00 40.44 246 ASN A CA 1
ATOM 1985 C C . ASN A 1 246 ? 31.021 11.409 -18.686 1.00 40.44 246 ASN A C 1
ATOM 1987 O O . ASN A 1 246 ? 31.788 11.344 -17.724 1.00 40.44 246 ASN A O 1
ATOM 1991 N N . THR A 1 247 ? 31.109 10.550 -19.702 1.00 42.72 247 THR A N 1
ATOM 1992 C CA . THR A 1 247 ? 32.044 9.414 -19.796 1.00 42.72 247 THR A CA 1
ATOM 1993 C C . THR A 1 247 ? 33.515 9.837 -19.896 1.00 42.72 247 THR A C 1
ATOM 1995 O O . THR A 1 247 ? 34.397 8.991 -20.007 1.00 42.72 247 THR A O 1
ATOM 1998 N N . ASN A 1 248 ? 33.805 11.138 -19.802 1.00 42.09 248 ASN A N 1
ATOM 1999 C CA . ASN A 1 248 ? 35.151 11.710 -19.774 1.00 42.09 248 ASN A CA 1
ATOM 2000 C C . ASN A 1 248 ? 35.757 11.851 -18.363 1.00 42.09 248 ASN A C 1
ATOM 2002 O O . ASN A 1 248 ? 36.860 12.379 -18.239 1.00 42.09 248 ASN A O 1
ATOM 2006 N N . MET A 1 249 ? 35.103 11.364 -17.300 1.00 44.34 249 MET A N 1
ATOM 2007 C CA . MET A 1 249 ? 35.708 11.300 -15.957 1.00 44.34 249 MET A CA 1
ATOM 2008 C C . MET A 1 249 ? 35.801 9.889 -15.329 1.00 44.34 249 MET A C 1
ATOM 2010 O O . MET A 1 249 ? 35.458 9.738 -14.156 1.00 44.34 249 MET A O 1
ATOM 2014 N N . PRO A 1 250 ? 36.332 8.846 -16.004 1.00 45.47 250 PRO A N 1
ATOM 2015 C CA . PRO A 1 250 ? 36.647 7.588 -15.313 1.00 45.47 250 PRO A CA 1
ATOM 2016 C C . PRO A 1 250 ? 37.660 7.800 -14.171 1.00 45.47 250 PRO A C 1
ATOM 2018 O O . PRO A 1 250 ? 37.573 7.164 -13.125 1.00 45.47 250 PRO A O 1
ATOM 20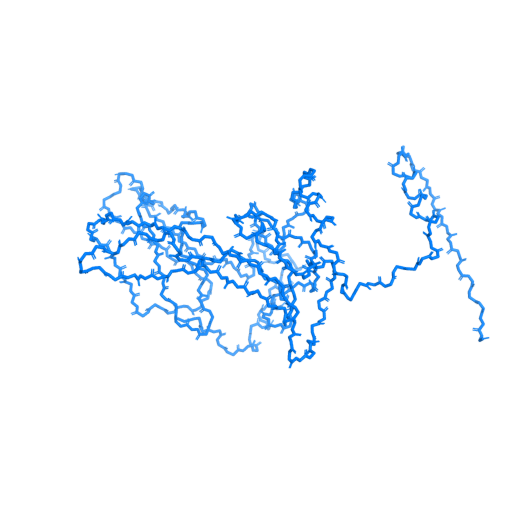21 N N . LEU A 1 251 ? 38.575 8.764 -14.337 1.00 46.56 251 LEU A N 1
ATOM 2022 C CA . LEU A 1 251 ? 39.664 9.027 -13.394 1.00 46.56 251 LEU A CA 1
ATOM 2023 C C . LEU A 1 251 ? 39.182 9.604 -12.049 1.00 46.56 251 LEU A C 1
ATOM 2025 O O . LEU A 1 251 ? 39.796 9.356 -11.017 1.00 46.56 251 LEU A O 1
ATOM 2029 N N . VAL A 1 252 ? 38.081 10.366 -12.030 1.00 44.09 252 VAL A N 1
ATOM 2030 C CA . VAL A 1 252 ? 37.603 11.038 -10.804 1.00 44.09 252 VAL A CA 1
ATOM 2031 C C . VAL A 1 252 ? 36.862 10.068 -9.884 1.00 44.09 252 VAL A C 1
ATOM 2033 O O . VAL A 1 252 ? 37.051 10.117 -8.669 1.00 44.09 252 VAL A O 1
ATOM 2036 N N . ALA A 1 253 ? 36.089 9.136 -10.448 1.00 46.25 253 ALA A N 1
ATOM 2037 C CA . ALA A 1 253 ? 35.447 8.073 -9.675 1.00 46.25 253 ALA A CA 1
ATOM 2038 C C . ALA A 1 253 ? 36.482 7.122 -9.042 1.00 46.25 253 ALA A C 1
ATOM 2040 O O . ALA A 1 253 ? 36.308 6.669 -7.909 1.00 46.25 253 ALA A O 1
ATOM 2041 N N . GLU A 1 254 ? 37.591 6.870 -9.741 1.00 45.00 254 GLU A N 1
ATOM 2042 C CA . GLU A 1 254 ? 38.691 6.044 -9.240 1.00 45.00 254 GLU A CA 1
ATOM 2043 C C . GLU A 1 254 ? 39.477 6.760 -8.123 1.00 45.00 254 GLU A C 1
ATOM 2045 O O . GLU A 1 254 ? 39.737 6.165 -7.079 1.00 45.00 254 GLU A O 1
ATOM 2050 N N . ILE A 1 255 ? 39.746 8.067 -8.260 1.00 42.41 255 ILE A N 1
ATOM 2051 C CA . ILE A 1 255 ? 40.399 8.887 -7.219 1.00 42.41 255 ILE A CA 1
ATOM 2052 C C . ILE A 1 255 ? 39.535 9.007 -5.948 1.00 42.41 255 ILE A C 1
ATOM 2054 O O . ILE A 1 255 ? 40.066 8.930 -4.838 1.00 42.41 255 ILE A O 1
ATOM 2058 N N . MET A 1 256 ? 38.209 9.132 -6.073 1.00 40.97 256 MET A N 1
ATOM 2059 C CA . MET A 1 256 ? 37.294 9.187 -4.919 1.00 40.97 256 MET A CA 1
ATOM 2060 C C . MET A 1 256 ? 37.265 7.874 -4.121 1.00 40.97 256 MET A C 1
ATOM 2062 O O . MET A 1 256 ? 37.201 7.910 -2.891 1.00 40.97 256 MET A O 1
ATOM 2066 N N . LYS A 1 257 ? 37.409 6.719 -4.790 1.00 40.91 257 LYS A N 1
ATOM 2067 C CA . LYS A 1 257 ? 37.576 5.415 -4.122 1.00 40.91 257 LYS A CA 1
ATOM 2068 C C . LYS A 1 257 ? 38.840 5.357 -3.258 1.00 40.91 257 LYS A C 1
ATOM 2070 O O . LYS A 1 257 ? 38.804 4.767 -2.182 1.00 40.91 257 LYS A O 1
ATOM 2075 N N . TYR A 1 258 ? 39.934 5.984 -3.695 1.00 41.03 258 TYR A N 1
ATOM 2076 C CA . TYR A 1 258 ? 41.177 6.042 -2.918 1.00 41.03 258 TYR A CA 1
ATOM 2077 C C . TYR A 1 258 ? 41.129 7.067 -1.774 1.00 41.03 258 TYR A C 1
ATOM 2079 O O . TYR A 1 258 ? 41.746 6.837 -0.735 1.00 41.03 258 TYR A O 1
ATOM 2087 N N . MET A 1 259 ? 40.366 8.157 -1.910 1.00 35.22 259 MET A N 1
ATOM 2088 C CA . MET A 1 259 ? 40.233 9.167 -0.848 1.00 35.22 259 MET A CA 1
ATOM 2089 C C . MET A 1 259 ? 39.343 8.712 0.319 1.00 35.22 259 MET A C 1
ATOM 2091 O O . MET A 1 259 ? 39.612 9.080 1.458 1.00 35.22 259 MET A O 1
ATOM 2095 N N . ALA A 1 260 ? 38.354 7.842 0.083 1.00 36.06 260 ALA A N 1
ATOM 2096 C CA . ALA A 1 260 ? 37.531 7.266 1.154 1.00 36.06 260 ALA A CA 1
ATOM 2097 C C . ALA A 1 260 ? 38.303 6.304 2.088 1.00 36.06 260 ALA A C 1
ATOM 2099 O O . ALA A 1 260 ? 37.839 6.010 3.187 1.00 36.06 260 ALA A O 1
ATOM 2100 N N . PHE A 1 261 ? 39.495 5.842 1.685 1.00 34.72 261 PHE A N 1
ATOM 2101 C CA . PHE A 1 261 ? 40.346 4.947 2.481 1.00 34.72 261 PHE A CA 1
ATOM 2102 C C . PHE A 1 261 ? 41.418 5.663 3.319 1.00 34.72 261 PHE A C 1
ATOM 2104 O O . PHE A 1 261 ? 42.064 5.023 4.148 1.00 34.72 261 PHE A O 1
ATOM 2111 N N . ALA A 1 262 ? 41.606 6.975 3.157 1.00 29.77 262 ALA A N 1
ATOM 2112 C CA . ALA A 1 262 ? 42.617 7.733 3.890 1.00 29.77 262 ALA A CA 1
ATOM 2113 C C . ALA A 1 262 ? 41.963 8.826 4.746 1.00 29.77 262 ALA A C 1
ATOM 2115 O O . ALA A 1 262 ? 41.809 9.971 4.330 1.00 29.77 262 ALA A O 1
ATOM 2116 N N . GLY A 1 263 ? 41.596 8.475 5.979 1.00 34.72 263 GLY A N 1
ATOM 2117 C CA . GLY A 1 263 ? 41.256 9.460 7.000 1.00 34.72 263 GLY A CA 1
ATOM 2118 C C . GLY A 1 263 ? 42.475 10.312 7.365 1.00 34.72 263 GLY A C 1
ATOM 2119 O O . GLY A 1 263 ? 43.284 9.889 8.181 1.00 34.72 263 GLY A O 1
ATOM 2120 N N . ALA A 1 264 ? 42.609 11.497 6.769 1.00 27.48 264 ALA A N 1
ATOM 2121 C CA . ALA A 1 264 ? 43.376 12.634 7.288 1.00 27.48 264 ALA A CA 1
ATOM 2122 C C . ALA A 1 264 ? 43.136 13.880 6.418 1.00 27.48 264 ALA A C 1
ATOM 2124 O O . ALA A 1 264 ? 43.121 13.811 5.193 1.00 27.48 264 ALA A O 1
ATOM 2125 N N . ALA A 1 265 ? 42.968 15.027 7.073 1.00 35.59 265 ALA A N 1
ATOM 2126 C CA . ALA A 1 265 ? 42.757 16.338 6.470 1.00 35.59 265 ALA A CA 1
ATOM 2127 C C . ALA A 1 265 ? 43.784 16.693 5.375 1.00 35.59 265 ALA A C 1
ATOM 2129 O O . ALA A 1 265 ? 44.988 16.670 5.626 1.00 35.59 265 ALA A O 1
ATOM 2130 N N . ILE A 1 266 ? 43.308 17.139 4.206 1.00 28.86 266 ILE A N 1
ATOM 2131 C CA . ILE A 1 266 ? 44.108 17.907 3.243 1.00 28.86 266 ILE A CA 1
ATOM 2132 C C . ILE A 1 266 ? 43.301 19.125 2.791 1.00 28.86 266 ILE A C 1
ATOM 2134 O O . ILE A 1 266 ? 42.184 19.024 2.287 1.00 28.86 266 ILE A O 1
ATOM 2138 N N . ALA A 1 267 ? 43.897 20.293 3.019 1.00 27.88 267 ALA A N 1
ATOM 2139 C CA . ALA A 1 267 ? 43.412 21.592 2.599 1.00 27.88 267 ALA A CA 1
ATOM 2140 C C . ALA A 1 267 ? 43.517 21.764 1.072 1.00 27.88 267 ALA A C 1
ATOM 2142 O O . ALA A 1 267 ? 44.554 21.468 0.489 1.00 27.88 267 ALA A O 1
ATOM 2143 N N . ALA A 1 268 ? 42.447 22.309 0.485 1.00 26.42 268 ALA A N 1
ATOM 2144 C CA . ALA A 1 268 ? 42.348 22.966 -0.822 1.00 26.42 268 ALA A CA 1
ATOM 2145 C C . ALA A 1 268 ? 42.943 22.245 -2.053 1.00 26.42 268 ALA A C 1
ATOM 2147 O O . ALA A 1 268 ? 44.142 22.291 -2.312 1.00 26.42 268 ALA A O 1
ATOM 2148 N N . ILE A 1 269 ? 42.060 21.755 -2.931 1.00 29.16 269 ILE A N 1
ATOM 2149 C CA . ILE A 1 269 ? 42.359 21.621 -4.362 1.00 29.16 269 ILE A CA 1
ATOM 2150 C C . ILE A 1 269 ? 41.548 22.689 -5.103 1.00 29.16 269 ILE A C 1
ATOM 2152 O O . ILE A 1 269 ? 40.331 22.587 -5.241 1.00 29.16 269 ILE A O 1
ATOM 2156 N N . LEU A 1 270 ? 42.236 23.738 -5.555 1.00 23.59 270 LEU A N 1
ATOM 2157 C CA . LEU A 1 270 ? 41.702 24.735 -6.480 1.00 23.59 270 LEU A CA 1
ATOM 2158 C C . LEU A 1 270 ? 41.832 24.171 -7.905 1.00 23.59 270 LEU A C 1
ATOM 2160 O O . LEU A 1 270 ? 42.944 24.071 -8.423 1.00 23.59 270 LEU A O 1
ATOM 2164 N N . VAL A 1 271 ? 40.721 23.797 -8.544 1.00 27.70 271 VAL A N 1
ATOM 2165 C CA . VAL A 1 271 ? 40.708 23.444 -9.974 1.00 27.70 271 VAL A CA 1
ATOM 2166 C C . VAL A 1 271 ? 40.214 24.651 -10.767 1.00 27.70 271 VAL A C 1
ATOM 2168 O O . VAL A 1 271 ? 39.021 24.935 -10.825 1.00 27.70 271 VAL A O 1
ATOM 2171 N N . THR A 1 272 ? 41.146 25.381 -11.374 1.00 23.73 272 THR A N 1
ATOM 2172 C CA . THR A 1 272 ? 40.844 26.476 -12.303 1.00 23.73 272 THR A CA 1
ATOM 2173 C C . THR A 1 272 ? 40.520 25.894 -13.680 1.00 23.73 272 THR A C 1
ATOM 2175 O O . THR A 1 272 ? 41.407 25.371 -14.352 1.00 23.73 272 THR A O 1
ATOM 2178 N N . LEU A 1 273 ? 39.268 26.004 -14.128 1.00 26.77 273 LEU A N 1
ATOM 2179 C CA . LEU A 1 273 ? 38.870 25.654 -15.496 1.00 26.77 273 LEU A CA 1
ATOM 2180 C C . LEU A 1 273 ? 38.928 26.905 -16.384 1.00 26.77 273 LEU A C 1
ATOM 2182 O O . LEU A 1 273 ? 38.082 27.792 -16.292 1.00 26.77 273 LEU A O 1
ATOM 2186 N N . ILE A 1 274 ? 39.952 26.985 -17.239 1.00 28.42 274 ILE A N 1
ATOM 2187 C CA . ILE A 1 274 ? 40.066 28.012 -18.281 1.00 28.42 274 ILE A CA 1
ATOM 2188 C C . ILE A 1 274 ? 39.272 27.541 -19.498 1.00 28.42 274 ILE A C 1
ATOM 2190 O O . ILE A 1 274 ? 39.648 26.569 -20.150 1.00 28.42 274 ILE A O 1
ATOM 2194 N N . TRP A 1 275 ? 38.217 28.272 -19.845 1.00 28.94 275 TRP A N 1
ATOM 2195 C CA . TRP A 1 275 ? 37.554 28.129 -21.135 1.00 28.94 275 TRP A CA 1
ATOM 2196 C C . TRP A 1 275 ? 38.172 29.100 -22.134 1.00 28.94 275 TRP A C 1
ATOM 2198 O O . TRP A 1 275 ? 38.266 30.302 -21.889 1.00 28.94 275 TRP A O 1
ATOM 2208 N N . LYS A 1 276 ? 38.546 28.590 -23.304 1.00 26.66 276 LYS A N 1
ATOM 2209 C CA . LYS A 1 276 ? 38.634 29.408 -24.508 1.00 26.66 276 LYS A CA 1
ATOM 2210 C C . LYS A 1 276 ? 37.852 28.700 -25.589 1.00 26.66 276 LYS A C 1
ATOM 2212 O O . LYS A 1 276 ? 38.222 27.574 -25.913 1.00 26.66 276 LYS A O 1
ATOM 2217 N N . LYS A 1 277 ? 36.874 29.403 -26.167 1.00 27.53 277 LYS A N 1
ATOM 2218 C CA . LYS A 1 277 ? 36.704 29.588 -27.620 1.00 27.53 277 LYS A CA 1
ATOM 2219 C C . LYS A 1 277 ? 35.302 30.111 -27.968 1.00 27.53 277 LYS A C 1
ATOM 2221 O O . LYS A 1 277 ? 34.374 29.858 -27.208 1.00 27.53 277 LYS A O 1
ATOM 2226 N N . PRO A 1 278 ? 35.125 30.779 -29.117 1.00 41.19 278 PRO A N 1
ATOM 2227 C CA . PRO A 1 278 ? 34.139 30.327 -30.084 1.00 41.19 278 PRO A CA 1
ATOM 2228 C C . PRO A 1 278 ? 34.685 29.128 -30.876 1.00 41.19 278 PRO A C 1
ATOM 2230 O O . PRO A 1 278 ? 35.842 29.201 -31.367 1.00 41.19 278 PRO A O 1
#

Radius of gyration: 25.74 Å; chains: 1; bounding box: 70×59×64 Å

Sequence (278 aa):
MVDWGPAQPYYDWIDQFKTAAAQGLVPNGTQLNPPAYMEVMDAQGNWIRVPQDRQMPIPGDYVPRTFSVSLNGLFPEDVTEYKIRITNFWNVTFDYIGIDISTQKEITVTEILPEATFEPLVFADTTSNASGMFTKYGDVTELLIEADDMYVIGMQGDKMALKFPTANLPALEDGTERSYFLYVASWFKDTPDNWGYGFDFTVEPFPFRDMSGFPYPDTESYPTSEEYTQYIKEWNTRAVNMPETNTNMPLVAEIMKYMAFAGAAIAAILVTLIWKKP

pLDDT: mean 80.11, std 19.56, range [23.59, 98.31]

Secondary structure (DSSP, 8-state):
-B----SHHHHHHHHHHHHHHHTT-SPTT--SSPPPEEEEE-TTS-EEEPPGGGSPPPPPBSS--------TTTS-TT--S--EEEE-SS-B--S------SPPPP------PPEEEEE--SSS------BEEEPPSEE-GGGSSS-SS------TT-EEEEE---TTPPPPPTT----------------HHHHS----SBSPSPP-TT-SSSSPPTT-----SHHHHHHHHHH--EEESPPP--TT-HHHHHHHHHHTT--S--------------

Foldseek 3Di:
DFDPDDCVVVVVVLVVVVVCVVVVNDPPPDDPFDFKFKWKAAPVGDTDGDDPVQTDDGQDDPDDDDDDGDPPPRYDPPDPDIDMDIDGPTDDDDPDDDDDPDDDDDDDDDDFQWFKWKAAQDPDDDPDPAFEQAFDTTGPSVQRRDLFLQDRGDDPRIDMDTDTDPPPPDDDDPPDDDDDDDDDDDDDFDDCPPPVDGDRNYCPPRDGDPAPDPVGDPVDHDDDDPVVVVSCVVTRHDGDNDPDDPPVPPPVVVVVVVVVPDPDDDDDDDDDDDDDDD